Protein 5EQT (pdb70)

Solvent-accessible surface area: 13556 Å² total; per-residue (Å²): 154,22,42,38,110,45,18,7,29,12,153,138,17,20,88,83,0,78,106,5,0,6,82,0,46,100,99,34,137,103,35,98,140,97,59,85,83,4,4,23,0,0,1,0,60,8,50,88,37,8,13,16,41,61,0,0,84,1,0,2,76,74,25,123,22,44,54,22,121,21,32,0,55,100,10,65,98,176,149,157,32,73,2,21,154,65,2,63,77,20,9,73,65,0,118,138,91,44,53,2,1,0,0,4,36,36,1,5,33,5,0,48,179,163,142,33,34,63,147,2,3,108,46,4,8,52,24,2,62,78,45,94,23,107,20,68,5,1,5,0,0,1,1,60,119,34,143,66,8,36,87,30,1,55,140,124,23,29,2,45,104,90,8,84,0,48,73,15,100,68,100,4,11,10,81,15,0,96,23,49,6,134,229,61,143,31,149,50,30,76,25,134,33,0,0,125,95,0,150,45,4,14,12,55,37,0,108,38,0,0,61,23,0,16,71,48,0,101,154,107,221,51,123,65,11,26,36,91,0,0,72,59,0,12,97,86,16,37,32,76,130,98,93,90,93,101,149,134,120

Sequence (249 aa):
NVTYNDIGGLKKQLQELREAIELPLKHPELFEEVGIDPPKGVLLYGPPGCGKTLMAKALAHEVNA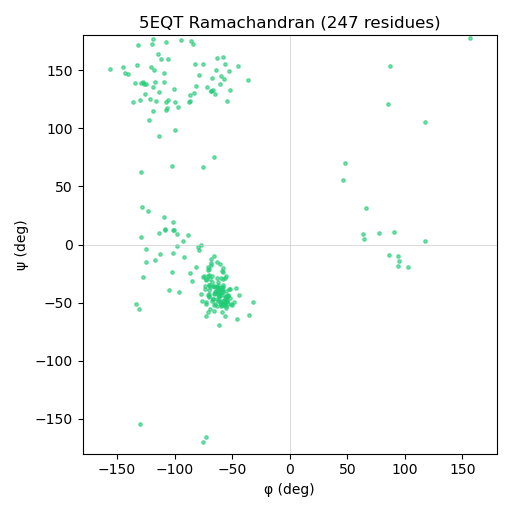TFIRVVGSELVRKYIGEGARLVHELFELAKEKAPTIIFIDEIDAIGAKEREVNRTLMQLLAEMDGFDPRGNVKVIAATNRPDILDPALLRPGRFDRLIEVPLPDFEGRLEILKVHTRRMKLKGVDLRAIAEMTEGASGADLKAIATEAGMFAIRERRTYVTQEDFLKAVDKVLGNERKLLQQIT

Secondary structure (DSSP, 8-state):
---GGG--S-HHHHHHHHHHTHHHHHS-TTTGGGT-PPPSEEEEESSTTSSHHHHHHHHHHHTT-EEEEEEGGGG--SSTTHHHHHHHHHHHHHHHT-SEEEEEE-THHHHB---HHHHHHHHHHHHHTTT-SS-SEEEEEEES-GGGB-GGGTSBTBEEEEEE-PPP-HHHHHHHHHHTTTTS-BSS--HHHHHHTTTT--HHHHHHHHHHHHHHHHHTT-SSB-HHHHHHHHHHHSSHHHHHHHHH-

CATH classification: 3.40.50.300 (+1 more: 1.10.8.60)

Structure (mmCIF, N/CA/C/O backbone):
data_5EQT
#
_entry.id   5EQT
#
_cell.length_a   114.344
_cell.length_b   46.488
_cell.length_c   56.428
_cell.angle_alpha   90.000
_cell.angle_beta   115.180
_cell.angle_gamma   90.000
#
_symmetry.space_group_name_H-M   'C 1 2 1'
#
loop_
_entity.id
_entity.type
_entity.pdbx_description
1 polymer 'Proteasome-activating nucleotidase'
2 non-polymer "ADENOSINE-5'-DIPHOSPHATE"
3 non-polymer 'ACETATE ION'
4 non-polymer 'SULFATE ION'
5 water water
#
loop_
_atom_site.group_PDB
_atom_site.id
_atom_site.type_symbol
_atom_site.label_atom_id
_atom_site.label_alt_id
_atom_site.label_comp_id
_atom_site.label_asym_id
_atom_site.label_entity_id
_atom_site.label_seq_id
_atom_site.pdbx_PDB_ins_code
_atom_site.Cartn_x
_atom_site.Cartn_y
_atom_site.Cartn_z
_atom_site.occupancy
_atom_site.B_iso_or_equiv
_atom_site.auth_seq_id
_atom_site.auth_comp_id
_atom_site.auth_asym_id
_atom_site.auth_atom_id
_atom_site.pdbx_PDB_model_num
ATOM 1 N N . ASN A 1 1 ? -37.234 -15.780 16.415 1.00 83.38 102 ASN A N 1
ATOM 2 C CA . ASN A 1 1 ? -36.204 -16.784 16.616 1.00 91.11 102 ASN A CA 1
ATOM 3 C C . ASN A 1 1 ? -34.901 -16.335 16.001 1.00 92.46 102 ASN A C 1
ATOM 4 O O . ASN A 1 1 ? -34.871 -15.969 14.837 1.00 99.16 102 ASN A O 1
ATOM 9 N N . VAL A 1 2 ? -33.821 -16.380 16.763 1.00 82.03 103 VAL A N 1
ATOM 10 C CA . VAL A 1 2 ? -32.578 -15.792 16.307 1.00 70.65 103 VAL A CA 1
ATOM 11 C C . VAL A 1 2 ? -31.411 -16.739 16.309 1.00 62.18 103 VAL A C 1
ATOM 12 O O . VAL A 1 2 ? -31.243 -17.477 17.237 1.00 59.66 103 VAL A O 1
ATOM 16 N N . THR A 1 3 ? -30.584 -16.715 15.281 1.00 48.26 104 THR A N 1
ATOM 17 C CA . THR A 1 3 ? -29.405 -17.552 15.230 1.00 42.60 104 THR A CA 1
ATOM 18 C C . THR A 1 3 ? -28.201 -16.724 14.837 1.00 42.76 104 THR A C 1
ATOM 19 O O . THR A 1 3 ? -28.343 -15.595 14.474 1.00 41.13 104 THR A O 1
ATOM 23 N N . TYR A 1 4 ? -27.021 -17.296 14.911 1.00 39.61 105 TYR A N 1
ATOM 24 C CA . TYR A 1 4 ? -25.825 -16.549 14.556 1.00 49.71 105 TYR A CA 1
ATOM 25 C C . TYR A 1 4 ? -25.868 -16.039 13.111 1.00 52.65 105 TYR A C 1
ATOM 26 O O . TYR A 1 4 ? -25.204 -15.057 12.775 1.00 50.27 105 TYR A O 1
ATOM 35 N N . ASN A 1 5 ? -26.669 -16.688 12.264 1.00 48.17 106 ASN A N 1
ATOM 36 C CA . ASN A 1 5 ? -26.747 -16.314 10.852 1.00 46.98 106 ASN A CA 1
ATOM 37 C C . ASN A 1 5 ? -27.645 -15.100 10.640 1.00 51.85 106 ASN A C 1
ATOM 38 O O . ASN A 1 5 ? -27.808 -14.599 9.522 1.00 45.88 106 ASN A O 1
ATOM 43 N N . ASP A 1 6 ? -28.241 -14.606 11.715 1.00 43.18 107 ASP A N 1
ATOM 44 C CA . ASP A 1 6 ? -29.062 -13.412 11.575 1.00 45.55 107 ASP A CA 1
ATOM 45 C C . ASP A 1 6 ? -28.281 -12.164 11.969 1.00 40.25 107 ASP A C 1
ATOM 46 O O . ASP A 1 6 ? -28.850 -11.074 12.098 1.00 45.36 107 ASP A O 1
ATOM 51 N N . ILE A 1 7 ? -26.993 -12.338 12.168 1.00 41.65 108 ILE A N 1
ATOM 52 C CA . ILE A 1 7 ? -26.138 -11.316 12.695 1.00 41.08 108 ILE A CA 1
ATOM 53 C C . ILE A 1 7 ? -25.003 -10.983 11.746 1.00 43.29 108 ILE A C 1
ATOM 54 O O . ILE A 1 7 ? -24.271 -11.850 11.365 1.00 46.55 108 ILE A O 1
ATOM 59 N N . GLY A 1 8 ? -24.839 -9.722 11.373 1.00 39.83 109 GLY A N 1
ATOM 60 C CA . GLY A 1 8 ? -23.750 -9.382 10.444 1.00 44.33 109 GLY A CA 1
ATOM 61 C C . GLY A 1 8 ? -22.739 -8.434 11.072 1.00 44.55 109 GLY A C 1
ATOM 62 O O . GLY A 1 8 ? -23.099 -7.663 11.970 1.00 41.34 109 GLY A O 1
ATOM 63 N N . GLY A 1 9 ? -21.479 -8.510 10.643 1.00 41.83 110 GLY A N 1
ATOM 64 C CA . GLY A 1 9 ? -20.476 -7.532 11.039 1.00 44.37 110 GLY A CA 1
ATOM 65 C C . GLY A 1 9 ? -19.900 -7.695 12.438 1.00 47.19 110 GLY A C 1
ATOM 66 O O . GLY A 1 9 ? -19.147 -6.843 12.912 1.00 41.74 110 GLY A O 1
ATOM 67 N N . LEU A 1 10 ? -20.205 -8.802 13.094 1.00 41.85 111 LEU A N 1
ATOM 68 C CA . LEU A 1 10 ? -19.785 -8.952 14.488 1.00 47.34 111 LEU A CA 1
ATOM 69 C C . LEU A 1 10 ? -19.040 -10.258 14.711 1.00 52.21 111 LEU A C 1
ATOM 70 O O . LEU A 1 10 ? -19.129 -10.852 15.787 1.00 40.40 111 LEU A O 1
ATOM 75 N N . LYS A 1 11 ? -18.310 -10.708 13.686 1.00 41.76 112 LYS A N 1
ATOM 76 C CA . LYS A 1 11 ? -17.591 -11.990 13.773 1.00 43.68 112 LYS A CA 1
ATOM 77 C C . LYS A 1 11 ? -16.707 -12.166 15.020 1.00 47.66 112 LYS A C 1
ATOM 78 O O . LYS A 1 11 ? -16.829 -13.194 15.705 1.00 52.54 112 LYS A O 1
ATOM 84 N N . LYS A 1 12 ? -15.836 -11.218 15.312 1.00 44.06 113 LYS A N 1
ATOM 85 C CA . LYS A 1 12 ? -14.994 -11.356 16.483 1.00 50.93 113 LYS A CA 1
ATOM 86 C C . LYS A 1 12 ? -15.727 -11.119 17.799 1.00 45.39 113 LYS A C 1
ATOM 87 O O . LYS A 1 12 ? -15.351 -11.661 18.806 1.00 43.61 113 LYS A O 1
ATOM 93 N N . GLN A 1 13 ? -16.774 -10.325 17.770 1.00 45.60 114 GLN A N 1
ATOM 94 C CA . GLN A 1 13 ? -17.560 -10.066 18.954 1.00 43.89 114 GLN A CA 1
ATOM 95 C C . GLN A 1 13 ? -18.357 -11.303 19.369 1.00 53.28 114 GLN A C 1
ATOM 96 O O . GLN A 1 13 ? -18.481 -11.597 20.532 1.00 48.16 114 GLN A O 1
ATOM 102 N N . LEU A 1 14 ? -18.800 -12.053 18.377 1.00 48.80 115 LEU A N 1
ATOM 103 C CA . LEU A 1 14 ? -19.491 -13.297 18.585 1.00 51.85 115 LEU A CA 1
ATOM 104 C C . LEU A 1 14 ? -18.571 -14.356 19.109 1.00 54.10 115 LEU A C 1
ATOM 105 O O . LEU A 1 14 ? -18.908 -15.044 20.024 1.00 45.55 115 LEU A O 1
ATOM 110 N N . GLN A 1 15 ? -17.400 -14.453 18.527 1.00 48.72 116 GLN A N 1
ATOM 111 C CA . GLN A 1 15 ? -16.442 -15.415 18.995 1.00 53.17 116 GLN A CA 1
ATOM 112 C C . GLN A 1 15 ? -16.100 -15.164 20.454 1.00 52.86 116 GLN A C 1
ATOM 113 O O . GLN A 1 15 ? -16.087 -16.076 21.230 1.00 50.03 116 GLN A O 1
ATOM 119 N N . GLU A 1 16 ? -15.893 -13.916 20.806 1.00 46.12 117 GLU A N 1
ATOM 120 C CA . GLU A 1 16 ? -15.585 -13.540 22.158 1.00 46.91 117 GLU A CA 1
ATOM 121 C C . GLU A 1 16 ? -16.695 -13.904 23.126 1.00 44.18 117 GLU A C 1
ATOM 122 O O . GLU A 1 16 ? -16.440 -14.440 24.159 1.00 45.76 117 GLU A O 1
ATOM 128 N N . LEU A 1 17 ? -17.921 -13.590 22.779 1.00 37.55 118 LEU A N 1
ATOM 129 C CA . LEU A 1 17 ? -19.083 -13.967 23.590 1.00 46.49 118 LEU A CA 1
ATOM 130 C C . LEU A 1 17 ? -19.176 -15.485 23.716 1.00 51.17 118 LEU A C 1
ATOM 131 O O . LEU A 1 17 ? -19.391 -16.017 24.817 1.00 43.85 118 LEU A O 1
ATOM 136 N N . ARG A 1 18 ? -18.960 -16.170 22.612 1.00 46.23 119 ARG A N 1
ATOM 137 C CA . ARG A 1 18 ? -19.034 -17.609 22.582 1.00 46.06 119 ARG A CA 1
ATOM 138 C C . ARG A 1 18 ? -17.932 -18.209 23.396 1.00 50.53 119 ARG A C 1
ATOM 139 O O . ARG A 1 18 ? -18.188 -19.068 24.185 1.00 49.12 119 ARG A O 1
ATOM 147 N N . GLU A 1 19 ? -16.721 -17.741 23.224 1.00 39.25 120 GLU A N 1
ATOM 148 C CA . GLU A 1 19 ? -15.632 -18.201 24.034 1.00 49.30 120 GLU A CA 1
ATOM 149 C C . GLU A 1 19 ? -15.906 -18.005 25.519 1.00 47.25 120 GLU A C 1
ATOM 150 O O . GLU A 1 19 ? -15.428 -18.740 26.319 1.00 54.66 120 GLU A O 1
ATOM 156 N N . ALA A 1 20 ? -16.690 -17.015 25.869 1.00 40.98 121 ALA A N 1
ATOM 157 C CA . ALA A 1 20 ? -16.938 -16.664 27.264 1.00 53.15 121 ALA A CA 1
ATOM 158 C C . ALA A 1 20 ? -18.090 -17.453 27.884 1.00 54.98 121 ALA A C 1
ATOM 159 O O . ALA A 1 20 ? -18.104 -17.661 29.097 1.00 56.56 121 ALA A O 1
ATOM 161 N N . ILE A 1 21 ? -19.005 -17.939 27.071 1.00 50.16 122 ILE A N 1
ATOM 162 C CA . ILE A 1 21 ? -20.153 -18.654 27.580 1.00 54.19 122 ILE A CA 1
ATOM 163 C C . ILE A 1 21 ? -20.411 -19.988 26.892 1.00 63.08 122 ILE A C 1
ATOM 164 O O . ILE A 1 21 ? -20.441 -21.005 27.521 1.00 70.83 122 ILE A O 1
ATOM 169 N N . GLU A 1 22 ? -20.556 -19.987 25.589 1.00 55.60 123 GLU A N 1
ATOM 170 C CA . GLU A 1 22 ? -20.877 -21.198 24.880 1.00 60.41 123 GLU A CA 1
ATOM 171 C C . GLU A 1 22 ? -19.849 -22.252 25.131 1.00 62.09 123 GLU A C 1
ATOM 172 O O . GLU A 1 22 ? -20.171 -23.356 25.482 1.00 64.57 123 GLU A O 1
ATOM 178 N N . LEU A 1 23 ? -18.597 -21.872 24.991 1.00 58.78 124 LEU A N 1
ATOM 179 C CA . LEU A 1 23 ? -17.479 -22.775 25.140 1.00 66.38 124 LEU A CA 1
ATOM 180 C C . LEU A 1 23 ? -17.440 -23.411 26.512 1.00 77.36 124 LEU A C 1
ATOM 181 O O . LEU A 1 23 ? -17.322 -24.616 26.645 1.00 79.11 124 LEU A O 1
ATOM 186 N N . PRO A 1 24 ? -17.497 -22.642 27.577 1.00 75.48 125 PRO A N 1
ATOM 187 C CA . PRO A 1 24 ? -17.426 -23.279 28.883 1.00 85.06 125 PRO A CA 1
ATOM 188 C C . PRO A 1 24 ? -18.622 -24.162 29.116 1.00 93.21 125 PRO A C 1
ATOM 189 O O . PRO A 1 24 ? -18.481 -25.241 29.664 1.00 105.93 125 PRO A O 1
ATOM 193 N N . LEU A 1 25 ? -19.805 -23.704 28.744 1.00 88.47 126 LEU A N 1
ATOM 194 C CA . LEU A 1 25 ? -21.008 -24.469 28.996 1.00 87.83 126 LEU A CA 1
ATOM 195 C C . LEU A 1 25 ? -20.879 -25.823 28.394 1.00 91.01 126 LEU A C 1
ATOM 196 O O . LEU A 1 25 ? -20.900 -26.813 29.081 1.00 91.72 126 LEU A O 1
ATOM 201 N N . LYS A 1 26 ? -20.721 -25.887 27.098 1.00 89.25 127 LYS A N 1
ATOM 202 C CA . LYS A 1 26 ? -20.444 -27.167 26.543 1.00 94.69 127 LYS A CA 1
ATOM 203 C C . LYS A 1 26 ? -19.460 -28.150 27.064 1.00 105.03 127 LYS A C 1
ATOM 204 O O . LYS A 1 26 ? -19.828 -29.203 27.529 1.00 111.37 127 LYS A O 1
ATOM 210 N N . HIS A 1 27 ? -18.200 -27.769 27.025 1.00 107.44 128 HIS A N 1
ATOM 211 C CA . HIS A 1 27 ? -17.112 -28.331 27.792 1.00 116.75 128 HIS A CA 1
ATOM 212 C C . HIS A 1 27 ? -16.627 -27.550 29.002 1.00 117.86 128 HIS A C 1
ATOM 213 O O . HIS A 1 27 ? -15.512 -27.072 29.023 1.00 116.90 128 HIS A O 1
ATOM 220 N N . PRO A 1 28 ? -17.455 -27.461 30.021 1.00 118.62 129 PRO A N 1
ATOM 221 C CA . PRO A 1 28 ? -17.017 -26.934 31.304 1.00 116.95 129 PRO A CA 1
ATOM 222 C C . PRO A 1 28 ? -15.903 -27.818 31.741 1.00 121.14 129 PRO A C 1
ATOM 223 O O . PRO A 1 28 ? -14.807 -27.353 31.949 1.00 118.87 129 PRO A O 1
ATOM 227 N N . GLU A 1 29 ? -16.178 -29.103 31.866 1.00 129.21 130 GLU A N 1
ATOM 228 C CA . GLU A 1 29 ? -15.088 -30.033 32.026 1.00 136.94 130 GLU A CA 1
ATOM 229 C C . GLU A 1 29 ? -14.084 -29.367 31.122 1.00 137.15 130 GLU A C 1
ATOM 230 O O . GLU A 1 29 ? -14.470 -28.799 30.122 1.00 140.16 130 GLU A O 1
ATOM 236 N N . LEU A 1 30 ? -12.814 -29.358 31.479 1.00 132.35 131 LEU A N 1
ATOM 237 C CA . LEU A 1 30 ? -11.856 -28.803 30.559 1.00 127.14 131 LEU A CA 1
ATOM 238 C C . LEU A 1 30 ? -11.550 -27.337 30.817 1.00 119.21 131 LEU A C 1
ATOM 239 O O . LEU A 1 30 ? -10.635 -26.777 30.249 1.00 118.23 131 LEU A O 1
ATOM 244 N N . PHE A 1 31 ? -12.316 -26.714 31.689 1.00 111.75 132 PHE A N 1
ATOM 245 C CA . PHE A 1 31 ? -12.019 -25.369 32.102 1.00 102.09 132 PHE A CA 1
ATOM 246 C C . PHE A 1 31 ? -11.449 -25.451 33.476 1.00 108.22 132 PHE A C 1
ATOM 247 O O . PHE A 1 31 ? -10.530 -24.731 33.824 1.00 107.78 132 PHE A O 1
ATOM 255 N N . GLU A 1 32 ? -11.996 -26.330 34.287 1.00 115.84 133 GLU A N 1
ATOM 256 C CA . GLU A 1 32 ? -11.436 -26.455 35.603 1.00 126.21 133 GLU A CA 1
ATOM 257 C C . GLU A 1 32 ? -10.110 -27.114 35.422 1.00 122.35 133 GLU A C 1
ATOM 258 O O . GLU A 1 32 ? -9.246 -27.017 36.255 1.00 129.59 133 GLU A O 1
ATOM 264 N N . GLU A 1 33 ? -9.943 -27.797 34.315 1.00 112.73 134 GLU A N 1
ATOM 265 C CA . GLU A 1 33 ? -8.716 -28.506 34.121 1.00 112.74 134 GLU A CA 1
ATOM 266 C C . GLU A 1 33 ? -7.593 -27.530 33.994 1.00 110.64 134 GLU A C 1
ATOM 267 O O . GLU A 1 33 ? -6.446 -27.900 34.007 1.00 116.25 134 GLU A O 1
ATOM 273 N N . VAL A 1 34 ? -7.916 -26.258 33.868 1.00 103.85 135 VAL A N 1
ATOM 274 C CA . VAL A 1 34 ? -6.886 -25.286 33.597 1.00 97.19 135 VAL A CA 1
ATOM 275 C C . VAL A 1 34 ? -6.904 -24.199 34.630 1.00 95.72 135 VAL A C 1
ATOM 276 O O . VAL A 1 34 ? -6.074 -23.326 34.632 1.00 100.64 135 VAL A O 1
ATOM 280 N N . GLY A 1 35 ? -7.863 -24.263 35.521 1.00 89.74 136 GLY A N 1
ATOM 281 C CA . GLY A 1 35 ? -7.887 -23.320 36.603 1.00 90.08 136 GLY A CA 1
ATOM 282 C C . GLY A 1 35 ? -8.669 -22.057 36.339 1.00 91.79 136 GLY A C 1
ATOM 283 O O . GLY A 1 35 ? -8.584 -21.119 37.106 1.00 94.62 136 GLY A O 1
ATOM 284 N N . ILE A 1 36 ? -9.420 -22.027 35.251 1.00 83.83 137 ILE A N 1
ATOM 285 C CA . ILE A 1 36 ? -10.182 -20.847 34.898 1.00 77.93 137 ILE A CA 1
ATOM 286 C C . ILE A 1 36 ? -11.654 -21.048 35.111 1.00 77.73 137 ILE A C 1
ATOM 287 O O . ILE A 1 36 ? -12.241 -21.927 34.525 1.00 84.55 137 ILE A O 1
ATOM 292 N N . ASP A 1 37 ? -12.282 -20.220 35.923 1.00 66.63 138 ASP A N 1
ATOM 293 C CA . ASP A 1 37 ? -13.718 -20.307 36.084 1.00 65.49 138 ASP A CA 1
ATOM 294 C C . ASP A 1 37 ? -14.414 -19.584 34.946 1.00 65.29 138 ASP A C 1
ATOM 295 O O . ASP A 1 37 ? -14.051 -18.491 34.594 1.00 66.07 138 ASP A O 1
ATOM 300 N N . PRO A 1 38 ? -15.449 -20.192 34.411 1.00 65.48 139 PRO A N 1
ATOM 301 C CA . PRO A 1 38 ? -16.254 -19.575 33.370 1.00 65.39 139 PRO A CA 1
ATOM 302 C C . PRO A 1 38 ? -17.004 -18.377 33.876 1.00 67.70 139 PRO A C 1
ATOM 303 O O . PRO A 1 38 ? -17.635 -18.434 34.906 1.00 68.05 139 PRO A O 1
ATOM 307 N N . PRO A 1 39 ? -16.931 -17.303 33.119 1.00 62.08 140 PRO A N 1
ATOM 308 C CA . PRO A 1 39 ? -17.507 -16.023 33.489 1.00 62.22 140 PRO A CA 1
ATOM 309 C C . PRO A 1 39 ? -18.955 -16.102 33.871 1.00 69.31 140 PRO A C 1
ATOM 310 O O . PRO A 1 39 ? -19.667 -16.925 33.356 1.00 73.95 140 PRO A O 1
ATOM 314 N N . LYS A 1 40 ? -19.397 -15.230 34.759 1.00 64.27 141 LYS A N 1
ATOM 315 C CA . LYS A 1 40 ? -20.776 -15.211 35.214 1.00 59.29 141 LYS A CA 1
ATOM 316 C C . LYS A 1 40 ? -21.611 -14.191 34.454 1.00 56.41 141 LYS A C 1
ATOM 317 O O . LYS A 1 40 ? -22.745 -14.442 34.127 1.00 54.43 141 LYS A O 1
ATOM 323 N N . GLY A 1 41 ? -21.030 -13.029 34.211 1.00 50.55 142 GLY A N 1
ATOM 324 C CA . GLY A 1 41 ? -21.676 -11.973 33.464 1.00 49.91 142 GLY A CA 1
ATOM 325 C C . GLY A 1 41 ? -20.754 -11.473 32.355 1.00 49.30 142 GLY A C 1
ATOM 326 O O . GLY A 1 41 ? -19.549 -11.286 32.574 1.00 48.02 142 GLY A O 1
ATOM 327 N N . VAL A 1 42 ? -21.307 -11.211 31.191 1.00 41.31 143 VAL A N 1
ATOM 328 C CA . VAL A 1 42 ? -20.589 -10.531 30.155 1.00 37.63 143 VAL A CA 1
ATOM 329 C C . VAL A 1 42 ? -21.232 -9.183 29.934 1.00 43.45 143 VAL A C 1
ATOM 330 O O . VAL A 1 42 ? -22.408 -9.087 29.795 1.00 41.56 143 VAL A O 1
ATOM 334 N N . LEU A 1 43 ? -20.445 -8.130 29.888 1.00 44.90 144 LEU A N 1
ATOM 335 C CA . LEU A 1 43 ? -21.008 -6.821 29.573 1.00 38.43 144 LEU A CA 1
ATOM 336 C C . LEU A 1 43 ? -20.782 -6.466 28.104 1.00 41.33 144 LEU A C 1
ATOM 337 O O . LEU A 1 43 ? -19.645 -6.419 27.656 1.00 36.41 144 LEU A O 1
ATOM 342 N N . LEU A 1 44 ? -21.872 -6.206 27.385 1.00 39.27 145 LEU A N 1
ATOM 343 C CA . LEU A 1 44 ? -21.821 -5.736 25.992 1.00 39.90 145 LEU A CA 1
ATOM 344 C C . LEU A 1 44 ? -22.051 -4.229 26.034 1.00 40.77 145 LEU A C 1
ATOM 345 O O . LEU A 1 44 ? -22.923 -3.747 26.774 1.00 41.53 145 LEU A O 1
ATOM 350 N N . TYR A 1 45 ? -21.248 -3.464 25.313 1.00 35.53 146 TYR A N 1
ATOM 351 C CA . TYR A 1 45 ? -21.451 -2.016 25.301 1.00 40.13 146 TYR A CA 1
ATOM 352 C C . TYR A 1 45 ? -21.234 -1.404 23.920 1.00 45.72 146 TYR A C 1
ATOM 353 O O . TYR A 1 45 ? -20.424 -1.871 23.142 1.00 40.61 146 TYR A O 1
ATOM 362 N N . GLY A 1 46 ? -21.995 -0.369 23.658 1.00 44.62 147 GLY A N 1
ATOM 363 C CA . GLY A 1 46 ? -21.942 0.356 22.425 1.00 49.66 147 GLY A CA 1
ATOM 364 C C . GLY A 1 46 ? -23.243 1.062 22.188 1.00 51.74 147 GLY A C 1
ATOM 365 O O . GLY A 1 46 ? -24.164 0.934 22.947 1.00 43.37 147 GLY A O 1
ATOM 366 N N . PRO A 1 47 ? -23.301 1.806 21.107 1.00 44.05 148 PRO A N 1
ATOM 367 C CA . PRO A 1 47 ? -24.494 2.539 20.735 1.00 44.28 148 PRO A CA 1
ATOM 368 C C . PRO A 1 47 ? -25.627 1.612 20.448 1.00 46.31 148 PRO A C 1
ATOM 369 O O . PRO A 1 47 ? -25.412 0.471 20.157 1.00 49.61 148 PRO A O 1
ATOM 373 N N . PRO A 1 48 ? -26.817 2.161 20.501 1.00 47.74 149 PRO A N 1
ATOM 374 C CA . PRO A 1 48 ? -28.060 1.430 20.355 1.00 49.62 149 PRO A CA 1
ATOM 375 C C . PRO A 1 48 ? -28.218 0.813 19.003 1.00 52.18 149 PRO A C 1
ATOM 376 O O . PRO A 1 48 ? -27.734 1.327 18.043 1.00 56.83 149 PRO A O 1
ATOM 380 N N . GLY A 1 49 ? -28.922 -0.297 18.959 1.00 54.49 150 GLY A N 1
ATOM 381 C CA . GLY A 1 49 ? -29.299 -0.942 17.736 1.00 46.05 150 GLY A CA 1
ATOM 382 C C . GLY A 1 49 ? -28.171 -1.504 16.948 1.00 44.29 150 GLY A C 1
ATOM 383 O O . GLY A 1 49 ? -28.259 -1.561 15.763 1.00 62.40 150 GLY A O 1
ATOM 384 N N . CYS A 1 50 ? -27.123 -1.950 17.593 1.00 41.08 151 CYS A N 1
ATOM 385 C CA . CYS A 1 50 ? -26.016 -2.494 16.865 1.00 35.49 151 CYS A CA 1
ATOM 386 C C . CYS A 1 50 ? -25.765 -3.983 17.051 1.00 43.69 151 CYS A C 1
ATOM 387 O O . CYS A 1 50 ? -24.777 -4.489 16.589 1.00 41.65 151 CYS A O 1
ATOM 390 N N . GLY A 1 51 ? -26.678 -4.687 17.696 1.00 33.81 152 GLY A N 1
ATOM 391 C CA . GLY A 1 51 ? -26.581 -6.123 17.780 1.00 32.02 152 GLY A CA 1
ATOM 392 C C . GLY A 1 51 ? -26.416 -6.763 19.140 1.00 41.37 152 GLY A C 1
ATOM 393 O O . GLY A 1 51 ? -26.340 -7.955 19.252 1.00 41.65 152 GLY A O 1
ATOM 394 N N . LYS A 1 52 ? -26.428 -5.968 20.189 1.00 33.42 153 LYS A N 1
ATOM 395 C CA . LYS A 1 52 ? -26.185 -6.505 21.512 1.00 39.76 153 LYS A CA 1
ATOM 396 C C . LYS A 1 52 ? -27.244 -7.505 21.922 1.00 31.37 153 LYS A C 1
ATOM 397 O O . LYS A 1 52 ? -26.938 -8.585 22.295 1.00 39.74 153 LYS A O 1
ATOM 403 N N . THR A 1 53 ? -28.494 -7.120 21.840 1.00 41.81 154 THR A N 1
ATOM 404 C CA . THR A 1 53 ? -29.567 -8.041 22.135 1.00 47.04 154 THR A CA 1
ATOM 405 C C . THR A 1 53 ? -29.552 -9.236 21.182 1.00 45.79 154 THR A C 1
ATOM 406 O O . THR A 1 53 ? -29.809 -10.339 21.577 1.00 40.56 154 THR A O 1
ATOM 410 N N . LEU A 1 54 ? -29.225 -9.004 19.927 1.00 38.26 155 LEU A N 1
ATOM 411 C CA . LEU A 1 54 ? -29.143 -10.068 18.949 1.00 38.86 155 LEU A CA 1
ATOM 412 C C . LEU A 1 54 ? -28.144 -11.136 19.347 1.00 35.35 155 LEU A C 1
ATOM 413 O O . LEU A 1 54 ? -28.471 -12.282 19.368 1.00 40.90 155 LEU A O 1
ATOM 418 N N . MET A 1 55 ? -26.945 -10.739 19.696 1.00 33.95 156 MET A N 1
ATOM 419 C CA . MET A 1 55 ? -25.941 -11.675 20.105 1.00 44.67 156 MET A CA 1
ATOM 420 C C . MET A 1 55 ? -26.403 -12.492 21.293 1.00 40.06 156 MET A C 1
ATOM 421 O O . MET A 1 55 ? -26.148 -13.654 21.377 1.00 38.87 156 MET A O 1
ATOM 426 N N . ALA A 1 56 ? -27.054 -11.853 22.229 1.00 36.48 157 ALA A N 1
ATOM 427 C CA . ALA A 1 56 ? -27.444 -12.534 23.476 1.00 34.73 157 ALA A CA 1
ATOM 428 C C . ALA A 1 56 ? -28.566 -13.538 23.217 1.00 32.85 157 ALA A C 1
ATOM 429 O O . ALA A 1 56 ? -28.531 -14.671 23.710 1.00 47.36 157 ALA A O 1
ATOM 431 N N . LYS A 1 57 ? -29.532 -13.123 22.433 1.00 39.86 158 LYS A N 1
ATOM 432 C CA . LYS A 1 57 ? -30.588 -13.995 21.985 1.00 44.29 158 LYS A CA 1
ATOM 433 C C . LYS A 1 57 ? -30.061 -15.172 21.201 1.00 49.21 158 LYS A C 1
ATOM 434 O O . LYS A 1 57 ? -30.407 -16.293 21.486 1.00 50.98 158 LYS A O 1
ATOM 440 N N . ALA A 1 58 ? -29.230 -14.918 20.206 1.00 45.04 159 ALA A N 1
ATOM 441 C CA . ALA A 1 58 ? -28.734 -16.005 19.375 1.00 38.94 159 ALA A CA 1
ATOM 442 C C . ALA A 1 58 ? -27.879 -16.952 20.188 1.00 40.71 159 ALA A C 1
ATOM 443 O O . ALA A 1 58 ? -27.863 -18.164 19.938 1.00 43.36 159 ALA A O 1
ATOM 445 N N . LEU A 1 59 ? -27.112 -16.397 21.119 1.00 43.25 160 LEU A N 1
ATOM 446 C CA . LEU A 1 59 ? -26.332 -17.231 22.024 1.00 44.46 160 LEU A CA 1
ATOM 447 C C . LEU A 1 59 ? -27.279 -18.152 22.789 1.00 46.44 160 LEU A C 1
ATOM 448 O O . LEU A 1 59 ? -26.970 -19.319 23.006 1.00 49.09 160 LEU A O 1
ATOM 453 N N . ALA A 1 60 ? -28.435 -17.627 23.179 1.00 50.16 161 ALA A N 1
ATOM 454 C CA . ALA A 1 60 ? -29.392 -18.392 23.989 1.00 54.17 161 ALA A CA 1
ATOM 455 C C . ALA A 1 60 ? -30.041 -19.531 23.195 1.00 57.35 161 ALA A C 1
ATOM 456 O O . ALA A 1 60 ? -30.283 -20.609 23.731 1.00 60.53 161 ALA A O 1
ATOM 458 N N . HIS A 1 61 ? -30.290 -19.277 21.938 1.00 48.99 162 HIS A N 1
ATOM 459 C CA . HIS A 1 61 ? -30.790 -20.276 21.043 1.00 58.48 162 HIS A CA 1
ATOM 460 C C . HIS A 1 61 ? -29.798 -21.368 20.906 1.00 53.93 162 HIS A C 1
ATOM 461 O O . HIS A 1 61 ? -30.130 -22.505 20.984 1.00 59.38 162 HIS A O 1
ATOM 468 N N . GLU A 1 62 ? -28.550 -21.020 20.693 1.00 60.61 163 GLU A N 1
ATOM 469 C CA . GLU A 1 62 ? -27.567 -22.017 20.355 1.00 65.48 163 GLU A CA 1
ATOM 470 C C . GLU A 1 62 ? -27.206 -22.912 21.486 1.00 67.43 163 GLU A C 1
ATOM 471 O O . GLU A 1 62 ? -26.651 -23.952 21.281 1.00 72.67 163 GLU A O 1
ATOM 477 N N . VAL A 1 63 ? -27.478 -22.518 22.716 1.00 60.58 164 VAL A N 1
ATOM 478 C CA . VAL A 1 63 ? -27.178 -23.396 23.839 1.00 61.37 164 VAL A CA 1
ATOM 479 C C . VAL A 1 63 ? -28.461 -23.944 24.414 1.00 60.05 164 VAL A C 1
ATOM 480 O O . VAL A 1 63 ? -28.485 -24.500 25.479 1.00 61.35 164 VAL A O 1
ATOM 484 N N . ASN A 1 64 ? -29.529 -23.763 23.676 1.00 62.62 165 ASN A N 1
ATOM 485 C CA . ASN A 1 64 ? -30.840 -24.195 24.075 1.00 74.09 165 ASN A CA 1
ATOM 486 C C . ASN A 1 64 ? -31.139 -23.782 25.489 1.00 72.23 165 ASN A C 1
ATOM 487 O O . ASN A 1 64 ? -31.217 -24.589 26.377 1.00 73.54 165 ASN A O 1
ATOM 492 N N . ALA A 1 65 ? -31.318 -22.499 25.682 1.00 66.09 166 ALA A N 1
ATOM 493 C CA . ALA A 1 65 ? -31.545 -21.951 27.014 1.00 69.98 166 ALA A CA 1
ATOM 494 C C . ALA A 1 65 ? -32.718 -20.997 27.010 1.00 67.01 166 ALA A C 1
ATOM 495 O O . ALA A 1 65 ? -33.021 -20.369 25.991 1.00 56.72 166 ALA A O 1
ATOM 497 N N . THR A 1 66 ? -33.351 -20.846 28.152 1.00 56.56 167 THR A N 1
ATOM 498 C CA . THR A 1 66 ? -34.383 -19.861 28.273 1.00 51.96 167 THR A CA 1
ATOM 499 C C . THR A 1 66 ? -33.734 -18.502 28.175 1.00 50.12 167 THR A C 1
ATOM 500 O O . THR A 1 66 ? -32.648 -18.324 28.646 1.00 51.53 167 THR A O 1
ATOM 504 N N . PHE A 1 67 ? -34.399 -17.554 27.549 1.00 48.67 168 PHE A N 1
ATOM 505 C CA . PHE A 1 67 ? -33.831 -16.226 27.398 1.00 49.91 168 PHE A CA 1
ATOM 506 C C . PHE A 1 67 ? -34.753 -15.269 28.113 1.00 57.32 168 PHE A C 1
ATOM 507 O O . PHE A 1 67 ? -35.920 -15.125 27.753 1.00 59.00 168 PHE A O 1
ATOM 515 N N . ILE A 1 68 ? -34.272 -14.643 29.162 1.00 57.54 169 ILE A N 1
ATOM 516 C CA . ILE A 1 68 ? -35.096 -13.736 29.917 1.00 49.91 169 ILE A CA 1
ATOM 517 C C . ILE A 1 68 ? -34.521 -12.355 29.809 1.00 50.19 169 ILE A C 1
ATOM 518 O O . ILE A 1 68 ? -33.402 -12.147 30.170 1.00 48.32 169 ILE A O 1
ATOM 523 N N . ARG A 1 69 ? -35.291 -11.394 29.347 1.00 54.13 170 ARG A N 1
ATOM 524 C CA . ARG A 1 69 ? -34.771 -10.060 29.203 1.00 46.28 170 ARG A CA 1
ATOM 525 C C . ARG A 1 69 ? -35.499 -9.039 30.049 1.00 52.30 170 ARG A C 1
ATOM 526 O O . ARG A 1 69 ? -36.690 -9.057 30.139 1.00 52.86 170 ARG A O 1
ATOM 534 N N . VAL A 1 70 ? -34.739 -8.195 30.693 1.00 48.35 171 VAL A N 1
ATOM 535 C CA . VAL A 1 70 ? -35.322 -7.163 31.465 1.00 52.62 171 VAL A CA 1
ATOM 536 C C . VAL A 1 70 ? -34.596 -5.901 31.162 1.00 52.08 171 VAL A C 1
ATOM 537 O O . VAL A 1 70 ? -33.422 -5.887 31.032 1.00 50.95 171 VAL A O 1
ATOM 541 N N . VAL A 1 71 ? -35.339 -4.840 31.037 1.00 55.27 172 VAL A N 1
ATOM 542 C CA . VAL A 1 71 ? -34.828 -3.496 30.854 1.00 64.20 172 VAL A CA 1
ATOM 543 C C . VAL A 1 71 ? -34.511 -2.760 32.143 1.00 58.97 172 VAL A C 1
ATOM 544 O O . VAL A 1 71 ? -35.361 -2.560 32.964 1.00 58.17 172 VAL A O 1
ATOM 548 N N . GLY A 1 72 ? -33.284 -2.308 32.269 1.00 56.16 173 GLY A N 1
ATOM 549 C CA . GLY A 1 72 ? -32.838 -1.642 33.487 1.00 51.74 173 GLY A CA 1
ATOM 550 C C . GLY A 1 72 ? -33.741 -0.564 34.068 1.00 59.48 173 GLY A C 1
ATOM 551 O O . GLY A 1 72 ? -33.880 -0.452 35.294 1.00 65.80 173 GLY A O 1
ATOM 552 N N . SER A 1 73 ? -34.371 0.221 33.202 1.00 55.58 174 SER A N 1
ATOM 553 C CA . SER A 1 73 ? -35.216 1.331 33.638 1.00 52.39 174 SER A CA 1
ATOM 554 C C . SER A 1 73 ? -36.405 0.837 34.464 1.00 59.98 174 SER A C 1
ATOM 555 O O . SER A 1 73 ? -36.866 1.518 35.381 1.00 63.83 174 SER A O 1
ATOM 558 N N . GLU A 1 74 ? -36.886 -0.337 34.144 1.00 63.95 175 GLU A N 1
ATOM 559 C CA . GLU A 1 74 ? -38.028 -0.911 34.817 1.00 70.68 175 GLU A CA 1
ATOM 560 C C . GLU A 1 74 ? -37.708 -1.528 36.151 1.00 62.67 175 GLU A C 1
ATOM 561 O O . GLU A 1 74 ? -38.585 -1.973 36.832 1.00 65.97 175 GLU A O 1
ATOM 567 N N . LEU A 1 75 ? -36.443 -1.567 36.506 1.00 61.27 176 LEU A N 1
ATOM 568 C CA . LEU A 1 75 ? -36.039 -1.992 37.826 1.00 60.73 176 LEU A CA 1
ATOM 569 C C . LEU A 1 75 ? -35.909 -0.793 38.734 1.00 66.16 176 LEU A C 1
ATOM 570 O O . LEU A 1 75 ? -35.512 -0.898 39.862 1.00 62.88 176 LEU A O 1
ATOM 575 N N . VAL A 1 76 ? -36.231 0.365 38.221 1.00 65.72 177 VAL A N 1
ATOM 576 C CA . VAL A 1 76 ? -36.291 1.541 39.039 1.00 73.02 177 VAL A CA 1
ATOM 577 C C . VAL A 1 76 ? -37.734 1.748 39.418 1.00 80.13 177 VAL A C 1
ATOM 578 O O . VAL A 1 76 ? -38.583 1.926 38.569 1.00 80.60 177 VAL A O 1
ATOM 582 N N . ARG A 1 77 ? -37.999 1.703 40.713 1.00 83.74 178 ARG A N 1
ATOM 583 C CA . ARG A 1 77 ? -39.347 1.650 41.251 1.00 83.99 178 ARG A CA 1
ATOM 584 C C . ARG A 1 77 ? -39.646 2.824 42.152 1.00 81.61 178 ARG A C 1
ATOM 585 O O . ARG A 1 77 ? -38.758 3.379 42.748 1.00 77.68 178 ARG A O 1
ATOM 593 N N . LYS A 1 78 ? -40.911 3.194 42.255 1.00 83.44 179 LYS A N 1
ATOM 594 C CA . LYS A 1 78 ? -41.278 4.361 43.037 1.00 65.82 179 LYS A CA 1
ATOM 595 C C . LYS A 1 78 ? -41.198 3.992 44.509 1.00 82.80 179 LYS A C 1
ATOM 596 O O . LYS A 1 78 ? -40.891 4.834 45.350 1.00 80.64 179 LYS A O 1
ATOM 602 N N . TYR A 1 79 ? -41.411 2.718 44.799 1.00 80.10 180 TYR A N 1
ATOM 603 C CA . TYR A 1 79 ? -41.572 2.253 46.167 1.00 78.82 180 TYR A CA 1
ATOM 604 C C . TYR A 1 79 ? -40.426 1.434 46.715 1.00 75.42 180 TYR A C 1
ATOM 605 O O . TYR A 1 79 ? -39.765 0.706 46.002 1.00 63.58 180 TYR A O 1
ATOM 614 N N . ILE A 1 80 ? -40.202 1.571 48.002 1.00 66.85 181 ILE A N 1
ATOM 615 C CA . ILE A 1 80 ? -39.016 1.062 48.625 1.00 84.39 181 ILE A CA 1
ATOM 616 C C . ILE A 1 80 ? -38.901 -0.438 48.690 1.00 78.62 181 ILE A C 1
ATOM 617 O O . ILE A 1 80 ? -39.813 -1.101 49.094 1.00 72.37 181 ILE A O 1
ATOM 622 N N . GLY A 1 81 ? -37.752 -0.965 48.302 1.00 75.41 182 GLY A N 1
ATOM 623 C CA . GLY A 1 81 ? -37.540 -2.406 48.376 1.00 71.01 182 GLY A CA 1
ATOM 624 C C . GLY A 1 81 ? -38.020 -3.181 47.159 1.00 65.78 182 GLY A C 1
ATOM 625 O O . GLY A 1 81 ? -37.762 -4.379 47.031 1.00 67.82 182 GLY A O 1
ATOM 626 N N . GLU A 1 82 ? -38.724 -2.505 46.270 1.00 69.19 183 GLU A N 1
ATOM 627 C CA . GLU A 1 82 ? -39.299 -3.167 45.111 1.00 67.74 183 GLU A CA 1
ATOM 628 C C . GLU A 1 82 ? -38.281 -3.548 44.061 1.00 68.07 183 GLU A C 1
ATOM 629 O O . GLU A 1 82 ? -38.272 -4.667 43.609 1.00 68.31 183 GLU A O 1
ATOM 635 N N . GLY A 1 83 ? -37.432 -2.605 43.681 1.00 59.25 184 GLY A N 1
ATOM 636 C CA . GLY A 1 83 ? -36.343 -2.858 42.746 1.00 53.76 184 GLY A CA 1
ATOM 637 C C . GLY A 1 83 ? -35.557 -4.100 43.131 1.00 57.56 184 GLY A C 1
ATOM 638 O O . GLY A 1 83 ? -35.324 -4.988 42.308 1.00 53.91 184 GLY A O 1
ATOM 639 N N . ALA A 1 84 ? -35.168 -4.179 44.399 1.00 57.68 185 ALA A N 1
ATOM 640 C CA . ALA A 1 84 ? -34.409 -5.319 44.891 1.00 52.63 185 ALA A CA 1
ATOM 641 C C . ALA A 1 84 ? -35.197 -6.628 44.798 1.00 55.10 185 ALA A C 1
ATOM 642 O O . ALA A 1 84 ? -34.623 -7.683 44.491 1.00 57.40 185 ALA A O 1
ATOM 644 N N . ARG A 1 85 ? -36.486 -6.562 45.042 1.00 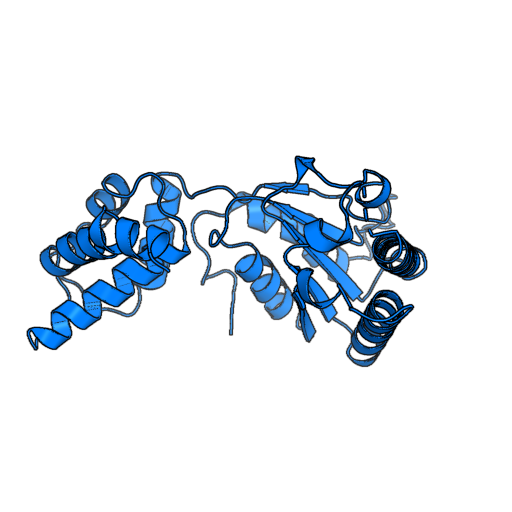51.06 186 ARG A N 1
ATOM 645 C CA . ARG A 1 85 ? -37.281 -7.762 45.078 1.00 60.47 186 ARG A CA 1
ATOM 646 C C . ARG A 1 85 ? -37.361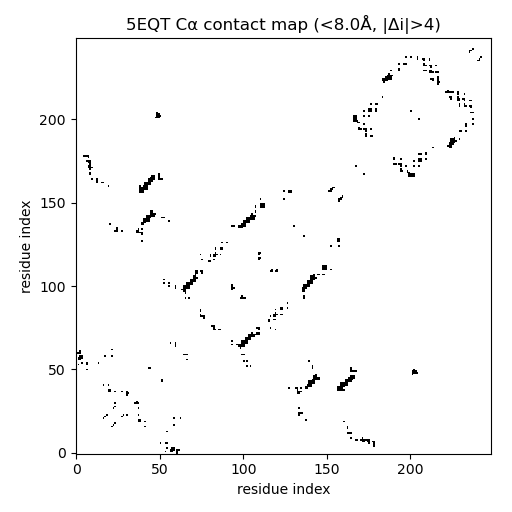 -8.359 43.706 1.00 63.10 186 ARG A C 1
ATOM 647 O O . ARG A 1 85 ? -37.123 -9.526 43.505 1.00 67.78 186 ARG A O 1
ATOM 655 N N . LEU A 1 86 ? -37.687 -7.518 42.741 1.00 60.56 187 LEU A N 1
ATOM 656 C CA . LEU A 1 86 ? -37.723 -7.900 41.339 1.00 56.78 187 LEU A CA 1
ATOM 657 C C . LEU A 1 86 ? -36.463 -8.613 40.874 1.00 58.09 187 LEU A C 1
ATOM 658 O O . LEU A 1 86 ? -36.544 -9.673 40.298 1.00 58.21 187 LEU A O 1
ATOM 663 N N . VAL A 1 87 ? -35.303 -8.027 41.127 1.00 54.14 188 VAL A N 1
ATOM 664 C CA . VAL A 1 87 ? -34.032 -8.687 40.825 1.00 47.21 188 VAL A CA 1
ATOM 665 C C . VAL A 1 87 ? -33.979 -10.080 41.479 1.00 60.44 188 VAL A C 1
ATOM 666 O O . VAL A 1 87 ? -33.605 -11.065 40.840 1.00 54.39 188 VAL A O 1
ATOM 670 N N . HIS A 1 88 ? -34.399 -10.172 42.727 1.00 59.43 189 HIS A N 1
ATOM 671 C CA . HIS A 1 88 ? -34.407 -11.450 43.392 1.00 61.17 189 HIS A CA 1
ATOM 672 C C . HIS A 1 88 ? -35.292 -12.431 42.684 1.00 65.03 189 HIS A C 1
ATOM 673 O O . HIS A 1 88 ? -34.909 -13.546 42.455 1.00 66.31 189 HIS A O 1
ATOM 680 N N . GLU A 1 89 ? -36.502 -12.025 42.376 1.00 64.04 190 GLU A N 1
ATOM 681 C CA . GLU A 1 89 ? -37.419 -12.880 41.655 1.00 64.86 190 GLU A CA 1
ATOM 682 C C . GLU A 1 89 ? -36.888 -13.215 40.297 1.00 59.43 190 GLU A C 1
ATOM 683 O O . GLU A 1 89 ? -37.066 -14.305 39.816 1.00 60.10 190 GLU A O 1
ATOM 689 N N . LEU A 1 90 ? -36.234 -12.259 39.671 1.00 49.90 191 LEU A N 1
ATOM 690 C CA . LEU A 1 90 ? -35.675 -12.494 38.370 1.00 56.95 191 LEU A CA 1
ATOM 691 C C . LEU A 1 90 ? -34.743 -13.672 38.401 1.00 61.40 191 LEU A C 1
ATOM 692 O O . LEU A 1 90 ? -34.799 -14.521 37.552 1.00 53.33 191 LEU A O 1
ATOM 697 N N . PHE A 1 91 ? -33.877 -13.729 39.386 1.00 63.48 192 PHE A N 1
ATOM 698 C CA . PHE A 1 91 ? -32.928 -14.810 39.436 1.00 57.87 192 PHE A CA 1
ATOM 699 C C . PHE A 1 91 ? -33.557 -16.134 39.823 1.00 57.57 192 PHE A C 1
ATOM 700 O O . PHE A 1 91 ? -33.110 -17.173 39.397 1.00 55.92 192 PHE A O 1
ATOM 708 N N . GLU A 1 92 ? -34.613 -16.090 40.618 1.00 68.68 193 GLU A N 1
ATOM 709 C CA . GLU A 1 92 ? -35.289 -17.309 41.021 1.00 70.68 193 GLU A CA 1
ATOM 710 C C . GLU A 1 92 ? -35.890 -17.944 39.777 1.00 73.85 193 GLU A C 1
ATOM 711 O O . GLU A 1 92 ? -35.660 -19.091 39.479 1.00 71.19 193 GLU A O 1
ATOM 717 N N . LEU A 1 93 ? -36.623 -17.138 39.041 1.00 71.24 194 LEU A N 1
ATOM 718 C CA . LEU A 1 93 ? -37.226 -17.548 37.803 1.00 72.05 194 LEU A CA 1
ATOM 719 C C . LEU A 1 93 ? -36.224 -18.145 36.854 1.00 63.35 194 LEU A C 1
ATOM 720 O O . LEU A 1 93 ? -36.483 -19.138 36.226 1.00 59.22 194 LEU A O 1
ATOM 725 N N . ALA A 1 94 ? -35.074 -17.517 36.750 1.00 58.71 195 ALA A N 1
ATOM 726 C CA . ALA A 1 94 ? -34.030 -17.979 35.844 1.00 51.89 195 ALA A CA 1
ATOM 727 C C . ALA A 1 94 ? -33.469 -19.323 36.303 1.00 59.09 195 ALA A C 1
ATOM 728 O O . ALA A 1 94 ? -32.967 -20.110 35.498 1.00 51.20 195 ALA A O 1
ATOM 730 N N . LYS A 1 95 ? -33.534 -19.590 37.602 1.00 49.35 196 LYS A N 1
ATOM 731 C CA . LYS A 1 95 ? -33.196 -20.928 38.064 1.00 59.11 196 LYS A CA 1
ATOM 732 C C . LYS A 1 95 ? -34.351 -21.878 37.748 1.00 69.11 196 LYS A C 1
ATOM 733 O O . LYS A 1 95 ? -34.127 -22.947 37.181 1.00 68.20 196 LYS A O 1
ATOM 739 N N . GLU A 1 96 ? -35.561 -21.477 38.087 1.00 78.50 197 GLU A N 1
ATOM 740 C CA . GLU A 1 96 ? -36.735 -22.259 37.765 1.00 79.41 197 GLU A CA 1
ATOM 741 C C . GLU A 1 96 ? -36.650 -22.767 36.336 1.00 77.72 197 GLU A C 1
ATOM 742 O O . GLU A 1 96 ? -36.956 -23.901 36.058 1.00 74.66 197 GLU A O 1
ATOM 748 N N . LYS A 1 97 ? -36.237 -21.903 35.426 1.00 77.76 198 LYS A N 1
ATOM 749 C CA . LYS A 1 97 ? -36.244 -22.226 34.021 1.00 78.51 198 LYS A CA 1
ATOM 750 C C . LYS A 1 97 ? -34.896 -22.597 33.462 1.00 78.86 198 LYS A C 1
ATOM 751 O O . LYS A 1 97 ? -34.725 -22.672 32.273 1.00 74.04 198 LYS A O 1
ATOM 757 N N . ALA A 1 98 ? -33.936 -22.841 34.323 1.00 77.54 199 ALA A N 1
ATOM 758 C CA . ALA A 1 98 ? -32.623 -23.167 33.849 1.00 76.56 199 ALA A CA 1
ATOM 759 C C . ALA A 1 98 ? -32.728 -24.172 32.732 1.00 80.37 199 ALA A C 1
ATOM 760 O O . ALA A 1 98 ? -33.667 -24.930 32.664 1.00 75.28 199 ALA A O 1
ATOM 762 N N . PRO A 1 99 ? -31.742 -24.162 31.858 1.00 79.24 200 PRO A N 1
ATOM 763 C CA . PRO A 1 99 ? -30.692 -23.162 31.926 1.00 75.95 200 PRO A CA 1
ATOM 764 C C . PRO A 1 99 ? -31.205 -21.933 31.254 1.00 67.84 200 PRO A C 1
ATOM 765 O O . PRO A 1 99 ? -32.105 -22.005 30.449 1.00 62.22 200 PRO A O 1
ATOM 769 N N . THR A 1 100 ? -30.656 -20.798 31.616 1.00 63.65 201 THR A N 1
ATOM 770 C CA . THR A 1 100 ? -31.141 -19.558 31.096 1.00 61.99 201 THR A CA 1
ATOM 771 C C . THR A 1 100 ? -30.041 -18.552 30.892 1.00 62.13 201 THR A C 1
ATOM 772 O O . THR A 1 100 ? -29.019 -18.591 31.530 1.00 57.18 201 THR A O 1
ATOM 776 N N . ILE A 1 101 ? -30.280 -17.666 29.950 1.00 52.35 202 ILE A N 1
ATOM 777 C CA . ILE A 1 101 ? -29.474 -16.474 29.765 1.00 53.17 202 ILE A CA 1
ATOM 778 C C . ILE A 1 101 ? -30.327 -15.319 30.261 1.00 54.20 202 ILE A C 1
ATOM 779 O O . ILE A 1 101 ? -31.421 -15.076 29.730 1.00 51.89 202 ILE A O 1
ATOM 784 N N . ILE A 1 102 ? -29.868 -14.636 31.304 1.00 39.61 203 ILE A N 1
ATOM 785 C CA . ILE A 1 102 ? -30.490 -13.383 31.706 1.00 40.33 203 ILE A CA 1
ATOM 786 C C . ILE A 1 102 ? -29.879 -12.208 30.939 1.00 44.09 203 ILE A C 1
ATOM 787 O O . ILE A 1 102 ? -28.660 -12.040 30.934 1.00 50.37 203 ILE A O 1
ATOM 792 N N . PHE A 1 103 ? -30.711 -11.374 30.335 1.00 43.13 204 PHE A N 1
ATOM 793 C CA . PHE A 1 103 ? -30.189 -10.256 29.575 1.00 41.67 204 PHE A CA 1
ATOM 794 C C . PHE A 1 103 ? -30.749 -8.976 30.122 1.00 45.57 204 PHE A C 1
ATOM 795 O O . PHE A 1 103 ? -31.928 -8.661 29.918 1.00 42.58 204 PHE A O 1
ATOM 803 N N . ILE A 1 104 ? -29.897 -8.230 30.800 1.00 40.62 205 ILE A N 1
ATOM 804 C CA . ILE A 1 104 ? -30.291 -6.986 31.414 1.00 48.30 205 ILE A CA 1
ATOM 805 C C . ILE A 1 104 ? -29.895 -5.802 30.569 1.00 45.40 205 ILE A C 1
ATOM 806 O O . ILE A 1 104 ? -28.789 -5.364 30.618 1.00 45.02 205 ILE A O 1
ATOM 811 N N . ASP A 1 105 ? -30.815 -5.270 29.800 1.00 51.50 206 ASP A N 1
ATOM 812 C CA . ASP A 1 105 ? -30.527 -4.129 28.974 1.00 50.98 206 ASP A CA 1
ATOM 813 C C . ASP 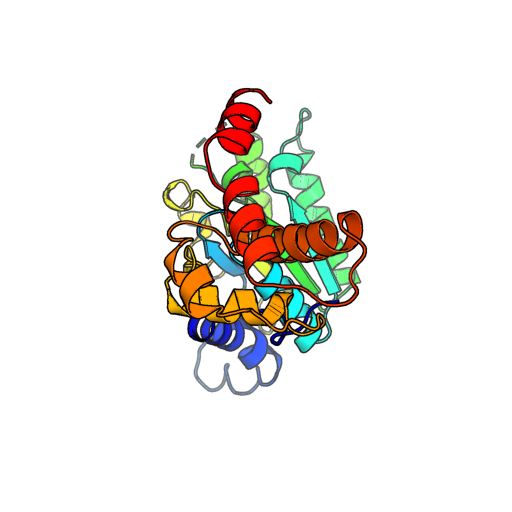A 1 105 ? -30.471 -2.912 29.845 1.00 53.82 206 ASP A C 1
ATOM 814 O O . ASP A 1 105 ? -31.044 -2.903 30.902 1.00 52.19 206 ASP A O 1
ATOM 819 N N . GLU A 1 106 ? -29.749 -1.918 29.360 1.00 48.70 207 GLU A N 1
ATOM 820 C CA . GLU A 1 106 ? -29.575 -0.639 29.985 1.00 49.66 207 GLU A CA 1
ATOM 821 C C . GLU A 1 106 ? -29.265 -0.776 31.448 1.00 52.56 207 GLU A C 1
ATOM 822 O O . GLU A 1 106 ? -29.915 -0.230 32.291 1.00 47.37 207 GLU A O 1
ATOM 828 N N . ILE A 1 107 ? -28.219 -1.527 31.716 1.00 54.49 208 ILE A N 1
ATOM 829 C CA . ILE A 1 107 ? -27.852 -1.837 33.105 1.00 46.97 208 ILE A CA 1
ATOM 830 C C . ILE A 1 107 ? -27.347 -0.590 33.830 1.00 54.09 208 ILE A C 1
ATOM 831 O O . ILE A 1 107 ? -27.306 -0.553 35.068 1.00 57.45 208 ILE A O 1
ATOM 836 N N . ASP A 1 108 ? -27.003 0.443 33.061 1.00 49.65 209 ASP A N 1
ATOM 837 C CA . ASP A 1 108 ? -26.589 1.733 33.631 1.00 53.19 209 ASP A CA 1
ATOM 838 C C . ASP A 1 108 ? -27.658 2.374 34.544 1.00 60.35 209 ASP A C 1
ATOM 839 O O . ASP A 1 108 ? -27.330 3.104 35.487 1.00 54.41 209 ASP A O 1
ATOM 844 N N . ALA A 1 109 ? -28.927 2.091 34.261 1.00 52.66 210 ALA A N 1
ATOM 845 C CA . ALA A 1 109 ? -30.040 2.688 34.985 1.00 53.79 210 ALA A CA 1
ATOM 846 C C . ALA A 1 109 ? -29.962 2.335 36.467 1.00 56.46 210 ALA A C 1
ATOM 847 O O . ALA A 1 109 ? -30.586 2.979 37.300 1.00 59.11 210 ALA A O 1
ATOM 849 N N . ILE A 1 110 ? -29.168 1.311 36.762 1.00 55.85 211 ILE A N 1
ATOM 850 C CA . ILE A 1 110 ? -29.115 0.674 38.064 1.00 68.01 211 ILE A CA 1
ATOM 851 C C . ILE A 1 110 ? -27.673 0.617 38.573 1.00 67.68 211 ILE A C 1
ATOM 852 O O . ILE A 1 110 ? -27.423 0.655 39.780 1.00 66.01 211 ILE A O 1
ATOM 857 N N . GLY A 1 111 ? -26.725 0.571 37.640 1.00 66.46 212 GLY A N 1
ATOM 858 C CA . GLY A 1 111 ? -25.321 0.402 37.984 1.00 67.04 212 GLY A CA 1
ATOM 859 C C . GLY A 1 111 ? -24.494 1.673 37.942 1.00 62.69 212 GLY A C 1
ATOM 860 O O . GLY A 1 111 ? -23.264 1.628 37.868 1.00 59.41 212 GLY A O 1
ATOM 861 N N . ALA A 1 112 ? -25.174 2.812 37.995 1.00 74.20 213 ALA A N 1
ATOM 862 C CA . ALA A 1 112 ? -24.501 4.105 38.014 1.00 88.49 213 ALA A CA 1
ATOM 863 C C . ALA A 1 112 ? -23.966 4.414 39.411 1.00 97.95 213 ALA A C 1
ATOM 864 O O . ALA A 1 112 ? -24.579 4.038 40.418 1.00 97.61 213 ALA A O 1
ATOM 866 N N . LYS A 1 113 ? -22.826 5.102 39.471 1.00 103.70 214 LYS A N 1
ATOM 867 C CA . LYS A 1 113 ? -22.259 5.527 40.751 1.00 107.14 214 LYS A CA 1
ATOM 868 C C . LYS A 1 113 ? -23.059 6.707 41.297 1.00 108.39 214 LYS A C 1
ATOM 869 O O . LYS A 1 113 ? -23.000 7.012 42.492 1.00 114.61 214 LYS A O 1
ATOM 875 N N . GLU A 1 122 ? -32.937 6.780 44.609 1.00 84.32 223 GLU A N 1
ATOM 876 C CA . GLU A 1 122 ? -31.712 7.551 44.580 1.00 86.41 223 GLU A CA 1
ATOM 877 C C . GLU A 1 122 ? -30.561 6.751 45.158 1.00 86.93 223 GLU A C 1
ATOM 878 O O . GLU A 1 122 ? -29.525 6.592 44.540 1.00 83.83 223 GLU A O 1
ATOM 884 N N . ARG A 1 123 ? -30.773 6.239 46.355 1.00 91.06 224 ARG A N 1
ATOM 885 C CA . ARG A 1 123 ? -29.804 5.415 47.032 1.00 88.76 224 ARG A CA 1
ATOM 886 C C . ARG A 1 123 ? -30.489 4.089 47.179 1.00 83.44 224 ARG A C 1
ATOM 887 O O . ARG A 1 123 ? -29.887 3.085 47.503 1.00 81.85 224 ARG A O 1
ATOM 895 N N . GLU A 1 124 ? -31.786 4.121 46.942 1.00 85.30 225 GLU A N 1
ATOM 896 C CA . GLU A 1 124 ? -32.598 2.937 46.823 1.00 82.42 225 GLU A CA 1
ATOM 897 C C . GLU A 1 124 ? -32.067 2.081 45.671 1.00 83.75 225 GLU A C 1
ATOM 898 O O . GLU A 1 124 ? -31.750 0.914 45.851 1.00 82.83 225 GLU A O 1
ATOM 904 N N . VAL A 1 125 ? -31.880 2.690 44.502 1.00 77.94 226 VAL A N 1
ATOM 905 C CA . VAL A 1 125 ? -31.342 1.959 43.362 1.00 79.48 226 VAL A CA 1
ATOM 906 C C . VAL A 1 125 ? -30.013 1.289 43.651 1.00 76.27 226 VAL A C 1
ATOM 907 O O . VAL A 1 125 ? -29.708 0.295 43.051 1.00 69.30 226 VAL A O 1
ATOM 911 N N . ASN A 1 126 ? -29.232 1.819 44.576 1.00 88.11 227 ASN A N 1
ATOM 912 C CA . ASN A 1 126 ? -27.976 1.175 44.925 1.00 91.34 227 ASN A CA 1
ATOM 913 C C . ASN 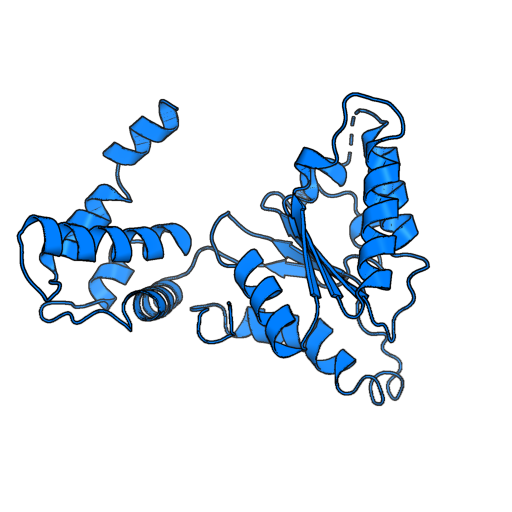A 1 126 ? -28.302 -0.096 45.676 1.00 85.94 227 ASN A C 1
ATOM 914 O O . ASN A 1 126 ? -27.541 -1.048 45.667 1.00 85.36 227 ASN A O 1
ATOM 919 N N . ARG A 1 127 ? -29.453 -0.090 46.328 1.00 72.66 228 ARG A N 1
ATOM 920 C CA . ARG A 1 127 ? -29.929 -1.238 47.061 1.00 70.98 228 ARG A CA 1
ATOM 921 C C . ARG A 1 127 ? -30.178 -2.287 46.010 1.00 69.24 228 ARG A C 1
ATOM 922 O O . ARG A 1 127 ? -29.731 -3.399 46.075 1.00 73.72 228 ARG A O 1
ATOM 930 N N . THR A 1 128 ? -30.924 -1.881 45.020 1.00 64.15 229 THR A N 1
ATOM 931 C CA . THR A 1 128 ? -31.255 -2.711 43.859 1.00 61.36 229 THR A CA 1
ATOM 932 C C . THR A 1 128 ? -29.968 -3.296 43.246 1.00 57.28 229 THR A C 1
ATOM 933 O O . THR A 1 128 ? -29.882 -4.501 43.011 1.00 54.78 229 THR A O 1
ATOM 937 N N . LEU A 1 129 ? -28.958 -2.460 43.083 1.00 61.58 230 LEU A N 1
ATOM 938 C CA . LEU A 1 129 ? -27.644 -2.875 42.616 1.00 61.99 230 LEU A CA 1
ATOM 939 C C . LEU A 1 129 ? -26.981 -3.902 43.509 1.00 64.88 230 LEU A C 1
ATOM 940 O O . LEU A 1 129 ? -26.546 -4.937 43.058 1.00 66.91 230 LEU A O 1
ATOM 945 N N . MET A 1 130 ? -26.900 -3.602 44.791 1.00 58.15 231 MET A N 1
ATOM 946 C CA . MET A 1 130 ? -26.337 -4.540 45.744 1.00 61.21 231 MET A CA 1
ATOM 947 C C . MET A 1 130 ? -26.987 -5.895 45.628 1.00 53.16 231 MET A C 1
ATOM 948 O O . MET A 1 130 ? -26.351 -6.904 45.754 1.00 53.21 231 MET A O 1
ATOM 953 N N . GLN A 1 131 ? -28.276 -5.898 45.391 1.00 45.48 232 GLN A N 1
ATOM 954 C CA . GLN A 1 131 ? -28.992 -7.138 45.254 1.00 53.22 232 GLN A CA 1
ATOM 955 C C . GLN A 1 131 ? -28.469 -7.931 44.077 1.00 55.46 232 GLN A C 1
ATOM 956 O O . GLN A 1 131 ? -28.197 -9.100 44.199 1.00 57.62 232 GLN A O 1
ATOM 962 N N . LEU A 1 132 ? -28.326 -7.288 42.928 1.00 53.54 233 LEU A N 1
ATOM 963 C CA . LEU A 1 132 ? -27.867 -7.996 41.750 1.00 49.68 233 LEU A CA 1
ATOM 964 C C . LEU A 1 132 ? -26.489 -8.571 41.956 1.00 45.04 233 LEU A C 1
ATOM 965 O O . LEU A 1 132 ? -26.230 -9.688 41.603 1.00 53.57 233 LEU A O 1
ATOM 970 N N . LEU A 1 133 ? -25.599 -7.799 42.523 1.00 46.34 234 LEU A N 1
ATOM 971 C CA . LEU A 1 133 ? -24.262 -8.288 42.726 1.00 56.74 234 LEU A CA 1
ATOM 972 C C . LEU A 1 133 ? -24.299 -9.395 43.731 1.00 61.04 234 LEU A C 1
ATOM 973 O O . LEU A 1 133 ? -23.569 -10.354 43.642 1.00 60.88 234 LEU A O 1
ATOM 978 N N . ALA A 1 134 ? -25.181 -9.243 44.692 1.00 50.14 235 ALA A N 1
ATOM 979 C CA . ALA A 1 134 ? -25.432 -10.289 45.634 1.00 59.27 235 ALA A CA 1
ATOM 980 C C . ALA A 1 134 ? -25.818 -11.517 44.871 1.00 59.34 235 ALA A C 1
ATOM 981 O O . ALA A 1 134 ? -25.289 -12.575 45.105 1.00 56.60 235 ALA A O 1
ATOM 983 N N . GLU A 1 135 ? -26.752 -11.373 43.951 1.00 58.06 236 GLU A N 1
ATOM 984 C CA . GLU A 1 135 ? -27.215 -12.513 43.195 1.00 63.12 236 GLU A CA 1
ATOM 985 C C . GLU A 1 135 ? -26.124 -13.157 42.386 1.00 65.97 236 GLU A C 1
ATOM 986 O O . GLU A 1 135 ? -26.078 -14.345 42.278 1.00 66.14 236 GLU A O 1
ATOM 992 N N . MET A 1 136 ? -25.228 -12.378 41.816 1.00 67.83 237 MET A N 1
ATOM 993 C CA . MET A 1 136 ? -24.159 -12.988 41.050 1.00 65.42 237 MET A CA 1
ATOM 994 C C . MET A 1 136 ? -23.229 -13.692 41.990 1.00 63.47 237 MET A C 1
ATOM 995 O O . MET A 1 136 ? -22.808 -14.798 41.740 1.00 58.80 237 MET A O 1
ATOM 1000 N N . ASP A 1 137 ? -22.888 -13.033 43.073 1.00 64.24 238 ASP A N 1
ATOM 1001 C CA . ASP A 1 137 ? -22.181 -13.721 44.109 1.00 64.07 238 ASP A CA 1
ATOM 1002 C C . ASP A 1 137 ? -23.204 -14.718 44.568 1.00 64.13 238 ASP A C 1
ATOM 1003 O O . ASP A 1 137 ? -24.337 -14.375 44.816 1.00 71.30 238 ASP A O 1
ATOM 1008 N N . GLY A 1 138 ? -22.837 -15.966 44.654 1.00 60.31 239 GLY A N 1
ATOM 1009 C CA . GLY A 1 138 ? -23.790 -16.896 45.187 1.00 67.91 239 GLY A CA 1
ATOM 1010 C C . GLY A 1 138 ? -24.441 -17.712 44.122 1.00 77.19 239 GLY A C 1
ATOM 1011 O O . GLY A 1 138 ? -24.977 -18.758 44.385 1.00 75.71 239 GLY A O 1
ATOM 1012 N N . PHE A 1 139 ? -24.390 -17.250 42.894 1.00 81.50 240 PHE A N 1
ATOM 1013 C CA . PHE A 1 139 ? -24.859 -18.126 41.861 1.00 94.39 240 PHE A CA 1
ATOM 1014 C C . PHE A 1 139 ? -23.860 -19.281 41.742 1.00 97.41 240 PHE A C 1
ATOM 1015 O O . PHE A 1 139 ? -24.237 -20.428 41.885 1.00 99.69 240 PHE A O 1
ATOM 1023 N N . ASP A 1 140 ? -22.586 -18.997 41.519 1.00 96.71 241 ASP A N 1
ATOM 1024 C CA . ASP A 1 140 ? -21.627 -20.086 41.476 1.00 109.73 241 ASP A CA 1
ATOM 1025 C C . ASP A 1 140 ? -21.609 -20.671 40.072 1.00 107.84 241 ASP A C 1
ATOM 1026 O O . ASP A 1 140 ? -22.617 -21.114 39.549 1.00 110.45 241 ASP A O 1
ATOM 1031 N N . PRO A 1 141 ? -20.437 -20.623 39.475 1.00 100.26 242 PRO A N 1
ATOM 1032 C CA . PRO A 1 141 ? -20.254 -20.900 38.063 1.00 94.99 242 PRO A CA 1
ATOM 1033 C C . PRO A 1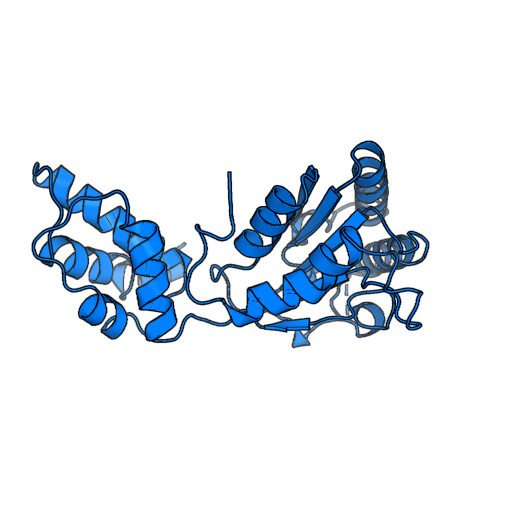 141 ? -20.419 -22.379 37.867 1.00 102.26 242 PRO A C 1
ATOM 1034 O O . PRO A 1 141 ? -20.937 -23.066 38.714 1.00 112.99 242 PRO A O 1
ATOM 1038 N N . ARG A 1 142 ? -19.991 -22.827 36.708 1.00 100.52 243 ARG A N 1
ATOM 1039 C CA . ARG A 1 142 ? -19.958 -24.225 36.334 1.00 102.11 243 ARG A CA 1
ATOM 1040 C C . ARG A 1 142 ? -21.342 -24.847 36.256 1.00 96.40 243 ARG A C 1
ATOM 1041 O O . ARG A 1 142 ? -21.414 -26.043 36.109 1.00 100.87 243 ARG A O 1
ATOM 1049 N N . GLY A 1 143 ? -22.443 -24.126 36.420 1.00 90.97 244 GLY A N 1
ATOM 1050 C CA . GLY A 1 143 ? -22.658 -22.751 36.071 1.00 93.53 244 GLY A CA 1
ATOM 1051 C C . GLY A 1 143 ? -23.756 -22.901 35.051 1.00 92.73 244 GLY A C 1
ATOM 1052 O O . GLY A 1 143 ? -23.500 -23.341 33.969 1.00 94.00 244 GLY A O 1
ATOM 1053 N N . ASN A 1 144 ? -24.985 -22.571 35.402 1.00 88.42 245 ASN A N 1
ATOM 1054 C CA . ASN A 1 144 ? -26.129 -22.949 34.607 1.00 78.10 245 ASN A CA 1
ATOM 1055 C C . ASN A 1 144 ? -27.007 -21.798 34.192 1.00 66.91 245 ASN A C 1
ATOM 1056 O O . ASN A 1 144 ? -27.859 -21.934 33.347 1.00 65.09 245 ASN A O 1
ATOM 1061 N N . VAL A 1 145 ? -26.810 -20.671 34.843 1.00 60.68 246 VAL A N 1
ATOM 1062 C CA . VAL A 1 145 ? -27.520 -19.467 34.536 1.00 53.88 246 VAL A CA 1
ATOM 1063 C C . VAL A 1 145 ? -26.454 -18.435 34.307 1.00 61.87 246 VAL A C 1
ATOM 1064 O O . VAL A 1 145 ? -25.547 -18.294 35.111 1.00 55.41 246 VAL A O 1
ATOM 1068 N N . LYS A 1 146 ? -26.557 -17.725 33.195 1.00 55.30 247 LYS A N 1
ATOM 1069 C CA . LYS A 1 146 ? -25.546 -16.782 32.790 1.00 51.54 247 LYS A CA 1
ATOM 1070 C C . LYS A 1 146 ? -26.183 -15.449 32.502 1.00 48.58 247 LYS A C 1
ATOM 1071 O O . LYS A 1 146 ? -27.232 -15.397 31.914 1.00 50.48 247 LYS A O 1
ATOM 1077 N N . VAL A 1 147 ? -25.531 -14.374 32.904 1.00 37.84 248 VAL A N 1
ATOM 1078 C CA . VAL A 1 147 ? -26.066 -13.051 32.735 1.00 37.10 248 VAL A CA 1
ATOM 1079 C C . VAL A 1 147 ? -25.314 -12.262 31.685 1.00 46.93 248 VAL A C 1
ATOM 1080 O O . VAL A 1 147 ? -24.125 -12.325 31.606 1.00 43.72 248 VAL A O 1
ATOM 1084 N N . ILE A 1 148 ? -26.041 -11.510 30.892 1.00 38.19 249 ILE A N 1
ATOM 1085 C CA . ILE A 1 148 ? -25.432 -10.670 29.867 1.00 39.77 249 ILE A CA 1
ATOM 1086 C C . ILE A 1 148 ? -26.069 -9.318 30.091 1.00 37.14 249 ILE A C 1
ATOM 1087 O O . ILE A 1 148 ? -27.291 -9.227 30.147 1.00 43.09 249 ILE A O 1
ATOM 1092 N N . ALA A 1 149 ? -25.251 -8.287 30.288 1.00 38.23 250 ALA A N 1
ATOM 1093 C CA . ALA A 1 149 ? -25.758 -6.941 30.456 1.00 40.97 250 ALA A CA 1
ATOM 1094 C C . ALA A 1 149 ? -25.349 -6.116 29.238 1.00 46.70 250 ALA A C 1
ATOM 1095 O O . ALA A 1 149 ? -24.412 -6.475 28.509 1.00 44.05 250 ALA A O 1
ATOM 1097 N N . ALA A 1 150 ? -26.056 -5.016 29.018 1.00 43.36 251 ALA A N 1
ATOM 1098 C CA . ALA A 1 150 ? -25.755 -4.134 27.904 1.00 39.73 251 ALA A CA 1
ATOM 1099 C C . ALA A 1 150 ? -25.972 -2.699 28.343 1.00 45.76 251 ALA A C 1
ATOM 1100 O O . ALA A 1 150 ? -26.816 -2.431 29.196 1.00 46.13 251 ALA A O 1
ATOM 1102 N N . THR A 1 151 ? -25.173 -1.813 27.783 1.00 40.37 252 THR A N 1
ATOM 1103 C CA . THR A 1 151 ? -25.294 -0.399 28.030 1.00 47.58 252 THR A CA 1
ATOM 1104 C C . THR A 1 151 ? -24.710 0.403 26.889 1.00 50.55 252 THR A C 1
ATOM 1105 O O . THR A 1 151 ? -23.809 -0.033 26.235 1.00 46.88 252 THR A O 1
ATOM 1109 N N . ASN A 1 152 ? -25.239 1.584 26.673 1.00 57.56 253 ASN A N 1
ATOM 1110 C CA . ASN A 1 152 ? -24.620 2.514 25.765 1.00 58.50 253 ASN A CA 1
ATOM 1111 C C . ASN A 1 152 ? -23.773 3.543 26.505 1.00 55.76 253 ASN A C 1
ATOM 1112 O O . ASN A 1 152 ? -23.158 4.378 25.899 1.00 49.22 253 ASN A O 1
ATOM 1117 N N . ARG A 1 153 ? -23.747 3.458 27.826 1.00 51.66 254 ARG A N 1
ATOM 1118 C CA . ARG A 1 153 ? -23.066 4.418 28.683 1.00 60.53 254 ARG A CA 1
ATOM 1119 C C . ARG A 1 153 ? -22.183 3.684 29.639 1.00 65.77 254 ARG A C 1
ATOM 1120 O O . ARG A 1 153 ? -22.394 3.736 30.813 1.00 70.16 254 ARG A O 1
ATOM 1128 N N . PRO A 1 154 ? -21.198 2.973 29.160 1.00 65.61 255 PRO A N 1
ATOM 1129 C CA . PRO A 1 154 ? -20.454 2.098 30.054 1.00 64.68 255 PRO A CA 1
ATOM 1130 C C . PRO A 1 154 ? -19.588 2.823 31.044 1.00 68.36 255 PRO A C 1
ATOM 1131 O O . PRO A 1 154 ? -19.259 2.291 32.076 1.00 71.93 255 PRO A O 1
ATOM 1135 N N . ASP A 1 155 ? -19.170 4.015 30.711 1.00 68.33 256 ASP A N 1
ATOM 1136 C CA . ASP A 1 155 ? -18.141 4.643 31.493 1.00 76.21 256 ASP A CA 1
ATOM 1137 C C . ASP A 1 155 ? -18.649 5.057 32.882 1.00 79.19 256 ASP A C 1
ATOM 1138 O O . ASP A 1 155 ? -17.889 5.183 33.837 1.00 78.51 256 ASP A O 1
ATOM 1143 N N . ILE A 1 156 ? -19.962 5.184 32.960 1.00 78.25 257 ILE A N 1
ATOM 1144 C CA . ILE A 1 156 ? -20.736 5.456 34.171 1.00 80.37 257 ILE A CA 1
ATOM 1145 C C . ILE A 1 156 ? -20.558 4.416 35.292 1.00 75.83 257 ILE A C 1
ATOM 1146 O O . ILE A 1 156 ? -20.508 4.759 36.472 1.00 80.68 257 ILE A O 1
ATOM 1151 N N . LEU A 1 157 ? -20.451 3.146 34.925 1.00 71.97 258 LEU A N 1
ATOM 1152 C CA . LEU A 1 157 ? -20.713 2.050 35.866 1.00 62.25 258 LEU A CA 1
ATOM 1153 C C . LEU A 1 157 ? -19.842 1.965 37.129 1.00 63.57 258 LEU A C 1
ATOM 1154 O O . LEU A 1 157 ? -18.623 2.164 37.092 1.00 63.55 258 LEU A O 1
ATOM 1159 N N . ASP A 1 158 ? -20.501 1.657 38.249 1.00 62.30 259 ASP A N 1
ATOM 1160 C CA . ASP A 1 158 ? -19.824 1.250 39.472 1.00 61.08 259 ASP A CA 1
ATOM 1161 C C . ASP A 1 158 ? -18.912 0.070 39.156 1.00 63.14 259 ASP A C 1
ATOM 1162 O O . ASP A 1 158 ? -19.362 -0.945 38.618 1.00 64.59 259 ASP A O 1
ATOM 1167 N N . PRO A 1 159 ? -17.613 0.214 39.465 1.00 70.99 260 PRO A N 1
ATOM 1168 C CA . PRO A 1 159 ? -16.607 -0.821 39.190 1.00 71.93 260 PRO A CA 1
ATOM 1169 C C . PRO A 1 159 ? -16.842 -2.127 39.949 1.00 66.89 260 PRO A C 1
ATOM 1170 O O . PRO A 1 159 ? -16.257 -3.159 39.597 1.00 62.87 260 PRO A O 1
ATOM 1174 N N . ALA A 1 160 ? -17.691 -2.086 40.969 1.00 72.35 261 ALA A N 1
ATOM 1175 C CA . ALA A 1 160 ? -18.076 -3.302 41.682 1.00 74.61 261 ALA A CA 1
ATOM 1176 C C . ALA A 1 160 ? -18.919 -4.192 40.774 1.00 72.30 261 ALA A C 1
ATOM 1177 O O . ALA A 1 160 ? -19.086 -5.378 41.045 1.00 71.00 261 ALA A O 1
ATOM 1179 N N . LEU A 1 161 ? -19.451 -3.608 39.701 1.00 67.74 262 LEU A N 1
ATOM 1180 C CA . LEU A 1 161 ? -20.101 -4.375 38.651 1.00 67.71 262 LEU A CA 1
ATOM 1181 C C . LEU A 1 161 ? -19.067 -5.190 37.875 1.00 71.98 262 LEU A C 1
ATOM 1182 O O . LEU A 1 161 ? -19.393 -6.250 37.341 1.00 73.85 262 LEU A O 1
ATOM 1187 N N . LEU A 1 162 ? -17.839 -4.703 37.798 1.00 71.08 263 LEU A N 1
ATOM 1188 C CA . LEU A 1 162 ? -16.834 -5.287 36.920 1.00 69.48 263 LEU A CA 1
ATOM 1189 C C . LEU A 1 162 ? -15.790 -6.205 37.549 1.00 66.80 263 LEU A C 1
ATOM 1190 O O . LEU A 1 162 ? -15.021 -6.827 36.857 1.00 62.93 263 LEU A O 1
ATOM 1195 N N . ARG A 1 163 ? -15.772 -6.285 38.863 1.00 68.28 264 ARG A N 1
ATOM 1196 C CA . ARG A 1 163 ? -14.861 -7.169 39.593 1.00 72.71 264 ARG A CA 1
ATOM 1197 C C . ARG A 1 163 ? -15.027 -8.614 39.121 1.00 74.20 264 ARG A C 1
ATOM 1198 O O . ARG A 1 163 ? -16.092 -8.971 38.602 1.00 67.18 264 ARG A O 1
ATOM 1206 N N . PRO A 1 164 ? -13.979 -9.450 39.282 1.00 85.95 265 PRO A N 1
ATOM 1207 C CA . PRO A 1 164 ? -14.144 -10.842 38.838 1.00 91.36 265 PRO A CA 1
ATOM 1208 C C . PRO A 1 164 ? -15.291 -11.540 39.567 1.00 91.03 265 PRO A C 1
ATOM 1209 O O . PRO A 1 164 ? -15.522 -11.246 40.737 1.00 90.49 265 PRO A O 1
ATOM 1213 N N . GLY A 1 165 ? -16.009 -12.420 38.871 1.00 90.75 266 GLY A N 1
ATOM 1214 C CA . GLY A 1 165 ? -17.184 -13.060 39.437 1.00 92.71 266 GLY A CA 1
ATOM 1215 C C . GLY A 1 165 ? -18.460 -12.328 39.060 1.00 84.30 266 GLY A C 1
ATOM 1216 O O . GLY A 1 165 ? -19.575 -12.846 39.224 1.00 88.02 266 GLY A O 1
ATOM 1217 N N . ARG A 1 166 ? -18.278 -11.115 38.565 1.00 60.98 267 ARG A N 1
ATOM 1218 C CA . ARG A 1 166 ? -19.387 -10.310 38.125 1.00 57.62 267 ARG A CA 1
ATOM 1219 C C . ARG A 1 166 ? -18.851 -9.934 36.772 1.00 62.82 267 ARG A C 1
ATOM 1220 O O . ARG A 1 166 ? -18.069 -10.648 36.208 1.00 74.70 267 ARG A O 1
ATOM 1228 N N . PHE A 1 167 ? -19.286 -8.811 36.241 1.00 53.85 268 PHE A N 1
ATOM 1229 C CA . PHE A 1 167 ? -19.207 -8.519 34.823 1.00 57.13 268 PHE A CA 1
ATOM 1230 C C . PHE A 1 167 ? -17.734 -8.394 34.410 1.00 59.45 268 PHE A C 1
ATOM 1231 O O . PHE A 1 167 ? -17.198 -7.308 34.173 1.00 60.36 268 PHE A O 1
ATOM 1239 N N . ASP A 1 168 ? -17.131 -9.566 34.335 1.00 60.14 269 ASP A N 1
ATOM 1240 C CA . ASP A 1 168 ? -15.782 -9.811 33.901 1.00 71.52 269 ASP A CA 1
ATOM 1241 C C . ASP A 1 168 ? -15.384 -9.444 32.519 1.00 69.77 269 ASP A C 1
ATOM 1242 O O . ASP A 1 168 ? -14.601 -8.556 32.325 1.00 78.61 269 ASP A O 1
ATOM 1247 N N . ARG A 1 169 ? -15.912 -10.166 31.550 1.00 62.48 270 ARG A N 1
ATOM 1248 C CA . ARG A 1 169 ? -15.684 -9.846 30.168 1.00 50.10 270 ARG A CA 1
ATOM 1249 C C . ARG A 1 169 ? -16.422 -8.595 29.753 1.00 46.31 270 ARG A C 1
ATOM 1250 O O . ARG A 1 169 ? -17.565 -8.441 30.055 1.00 38.49 270 ARG A O 1
ATOM 1258 N N . LEU A 1 170 ? -15.744 -7.725 29.024 1.00 52.00 271 LEU A N 1
ATOM 1259 C CA . LEU A 1 170 ? -16.379 -6.604 28.377 1.00 51.94 271 LEU A CA 1
ATOM 1260 C C . LEU A 1 170 ? -16.180 -6.815 26.904 1.00 53.83 271 LEU A C 1
ATOM 1261 O O . LEU A 1 170 ? -15.125 -7.223 26.497 1.00 47.86 271 LEU A O 1
ATOM 1266 N N . ILE A 1 171 ? -17.199 -6.526 26.118 1.00 48.74 272 ILE A N 1
ATOM 1267 C CA . ILE A 1 171 ? -17.109 -6.618 24.687 1.00 48.07 272 ILE A CA 1
ATOM 1268 C C . ILE A 1 171 ? -17.756 -5.419 24.059 1.00 42.24 272 ILE A C 1
ATOM 1269 O O . ILE A 1 171 ? -18.895 -5.176 24.294 1.00 41.78 272 ILE A O 1
ATOM 1274 N N . GLU A 1 172 ? -17.019 -4.676 23.256 1.00 41.43 273 GLU A N 1
ATOM 1275 C CA . GLU A 1 172 ? -17.575 -3.520 22.600 1.00 40.59 273 GLU A CA 1
ATOM 1276 C C . GLU A 1 172 ? -18.315 -3.903 21.350 1.00 45.96 273 GLU A C 1
ATOM 1277 O O . GLU A 1 172 ? -17.806 -4.610 20.529 1.00 44.46 273 GLU A O 1
ATOM 1283 N N . VAL A 1 173 ? -19.520 -3.414 21.211 1.00 41.33 274 VAL A N 1
ATOM 1284 C CA . VAL A 1 173 ? -20.335 -3.718 20.044 1.00 47.54 274 VAL A CA 1
ATOM 1285 C C . VAL A 1 173 ? -20.517 -2.410 19.267 1.00 47.60 274 VAL A C 1
ATOM 1286 O O . VAL A 1 173 ? -21.396 -1.597 19.587 1.00 43.92 274 VAL A O 1
ATOM 1290 N N . PRO A 1 174 ? -19.634 -2.175 18.274 1.00 41.46 275 PRO A N 1
ATOM 1291 C CA . PRO A 1 174 ? -19.612 -0.825 17.696 1.00 43.24 275 PRO A CA 1
ATOM 1292 C C . PRO A 1 174 ? -20.639 -0.555 16.606 1.00 38.51 275 PRO A C 1
ATOM 1293 O O . PRO A 1 174 ? -21.358 -1.465 16.168 1.00 40.50 275 PRO A O 1
ATOM 1297 N N . LEU A 1 175 ? -20.720 0.684 16.189 1.00 40.63 276 LEU A N 1
ATOM 1298 C CA . LEU A 1 175 ? -21.432 1.031 15.002 1.00 47.78 276 LEU A CA 1
ATOM 1299 C C . LEU A 1 175 ? -20.789 0.211 13.927 1.00 42.12 276 LEU A C 1
ATOM 1300 O O . LEU A 1 175 ? -19.621 0.021 13.959 1.00 40.83 276 LEU A O 1
ATOM 1305 N N . PRO A 1 176 ? -21.547 -0.287 12.981 1.00 40.50 277 PRO A N 1
ATOM 1306 C CA . PRO A 1 176 ? -20.923 -1.129 11.957 1.00 37.70 277 PRO A CA 1
ATOM 1307 C C . PRO A 1 176 ? -19.983 -0.303 11.059 1.00 41.38 277 PRO A C 1
ATOM 1308 O O . PRO A 1 176 ? -20.398 0.759 10.593 1.00 44.90 277 PRO A O 1
ATOM 1312 N N . ASP A 1 177 ? -18.759 -0.753 10.799 1.00 47.04 278 ASP A N 1
ATOM 1313 C CA . ASP A 1 177 ? -17.941 -0.052 9.784 1.00 45.58 278 ASP A CA 1
ATOM 1314 C C . ASP A 1 177 ? -18.430 -0.390 8.369 1.00 43.51 278 ASP A C 1
ATOM 1315 O O . ASP A 1 177 ? -19.512 -0.978 8.216 1.00 40.12 278 ASP A O 1
ATOM 1320 N N . PHE A 1 178 ? -17.662 -0.006 7.341 1.00 45.68 279 PHE A N 1
ATOM 1321 C CA . PHE A 1 178 ? -18.109 -0.213 5.963 1.00 42.38 279 PHE A CA 1
ATOM 1322 C C . PHE A 1 178 ? -18.494 -1.664 5.685 1.00 41.17 279 PHE A C 1
ATOM 1323 O O . PHE A 1 178 ? -19.573 -1.944 5.132 1.00 41.87 279 PHE A O 1
ATOM 1331 N N . GLU A 1 179 ? -17.623 -2.589 6.022 1.00 41.08 280 GLU A N 1
ATOM 1332 C CA . GLU A 1 179 ? -17.861 -3.973 5.698 1.00 42.14 280 GLU A CA 1
ATOM 1333 C C . GLU A 1 179 ? -18.914 -4.552 6.574 1.00 42.51 280 GLU A C 1
ATOM 1334 O O . GLU A 1 179 ? -19.668 -5.360 6.150 1.00 41.69 280 GLU A O 1
ATOM 1340 N N . GLY A 1 180 ? -18.952 -4.144 7.826 1.00 49.80 281 GLY A N 1
ATOM 1341 C CA . GLY A 1 180 ? -20.027 -4.553 8.692 1.00 33.50 281 GLY A CA 1
ATOM 1342 C C . GLY A 1 180 ? -21.367 -4.226 8.093 1.00 44.01 281 GLY A C 1
ATOM 1343 O O . GLY A 1 180 ? -22.246 -5.039 8.055 1.00 39.45 281 GLY A O 1
ATOM 1344 N N . ARG A 1 181 ? -21.517 -3.005 7.623 1.00 41.40 282 ARG A N 1
ATOM 1345 C CA . ARG A 1 181 ? -22.790 -2.578 7.092 1.00 36.85 282 ARG A CA 1
ATOM 1346 C C . ARG A 1 181 ? -23.193 -3.421 5.899 1.00 39.16 282 ARG A C 1
ATOM 1347 O O . ARG A 1 181 ? -24.313 -3.810 5.766 1.00 40.99 282 ARG A O 1
ATOM 1355 N N . LEU A 1 182 ? -22.233 -3.725 5.050 1.00 50.78 283 LEU A N 1
ATOM 1356 C CA . LEU A 1 182 ? -22.445 -4.593 3.913 1.00 37.25 283 LEU A CA 1
ATOM 1357 C C . LEU A 1 182 ? -22.966 -5.912 4.394 1.00 43.70 283 LEU A C 1
ATOM 1358 O O . LEU A 1 182 ? -23.961 -6.359 3.935 1.00 42.83 283 LEU A O 1
ATOM 1363 N N . GLU A 1 183 ? -22.293 -6.528 5.338 1.00 38.78 284 GLU A N 1
ATOM 1364 C CA . GLU A 1 183 ? -22.764 -7.784 5.873 1.00 43.61 284 GLU A CA 1
ATOM 1365 C C . GLU A 1 183 ? -24.168 -7.679 6.398 1.00 37.99 284 GLU A C 1
ATOM 1366 O O . GLU A 1 183 ? -24.989 -8.508 6.159 1.00 41.76 284 GLU A O 1
ATOM 1372 N N . ILE A 1 184 ? -24.434 -6.646 7.148 1.00 39.30 285 ILE A N 1
ATOM 1373 C CA . ILE A 1 184 ? -25.750 -6.491 7.762 1.00 42.09 285 ILE A CA 1
ATOM 1374 C C . ILE A 1 184 ? -26.825 -6.310 6.711 1.00 41.77 285 ILE A C 1
ATOM 1375 O O . ILE A 1 184 ? -27.921 -6.883 6.823 1.00 38.09 285 ILE A O 1
ATOM 1380 N N . LEU A 1 185 ? -26.512 -5.503 5.697 1.00 44.68 286 LEU A N 1
ATOM 1381 C CA . LEU A 1 185 ? -27.428 -5.285 4.590 1.00 41.09 286 LEU A CA 1
ATOM 1382 C C . LEU A 1 185 ? -27.774 -6.601 3.899 1.00 42.21 286 LEU A C 1
ATOM 1383 O O . LEU A 1 185 ? -28.894 -6.771 3.414 1.00 47.68 286 LEU A O 1
ATOM 1388 N N . LYS A 1 186 ? -26.827 -7.502 3.843 1.00 42.15 287 LYS A N 1
ATOM 1389 C CA . LYS A 1 186 ? -27.065 -8.769 3.227 1.00 41.30 287 LYS A CA 1
ATOM 1390 C C . LYS A 1 186 ? -28.017 -9.595 4.079 1.00 43.61 287 LYS A C 1
ATOM 1391 O O . LYS A 1 186 ? -28.920 -10.226 3.575 1.00 41.85 287 LYS A O 1
ATOM 1397 N N . VAL A 1 187 ? -27.807 -9.572 5.386 1.00 41.30 288 VAL A N 1
ATOM 1398 C CA . VAL A 1 187 ? -28.674 -10.302 6.308 1.00 41.10 288 VAL A CA 1
ATOM 1399 C C . VAL A 1 187 ? -30.146 -9.913 6.143 1.00 38.82 288 VAL A C 1
ATOM 1400 O O . VAL A 1 187 ? -31.040 -10.757 6.164 1.00 48.68 288 VAL A O 1
ATOM 1404 N N . HIS A 1 188 ? -30.411 -8.633 5.943 1.00 46.64 289 HIS A N 1
ATOM 1405 C CA . HIS A 1 188 ? -31.800 -8.202 5.876 1.00 51.49 289 HIS A CA 1
ATOM 1406 C C . HIS A 1 188 ? -32.320 -7.988 4.457 1.00 50.65 289 HIS A C 1
ATOM 1407 O O . HIS A 1 188 ? -33.400 -7.406 4.284 1.00 52.97 289 HIS A O 1
ATOM 1414 N N . THR A 1 189 ? -31.576 -8.455 3.467 1.00 49.54 290 THR A N 1
ATOM 1415 C CA . THR A 1 189 ? -32.024 -8.408 2.083 1.00 48.11 290 THR A CA 1
ATOM 1416 C C . THR A 1 189 ? -31.890 -9.752 1.416 1.00 59.09 290 THR A C 1
ATOM 1417 O O . THR A 1 189 ? -32.107 -9.892 0.248 1.00 64.52 290 THR A O 1
ATOM 1421 N N . ARG A 1 190 ? -31.527 -10.744 2.204 1.00 67.34 291 ARG A N 1
ATOM 1422 C CA . ARG A 1 190 ? -31.348 -12.117 1.757 1.00 71.16 291 ARG A CA 1
ATOM 1423 C C . ARG A 1 190 ? -32.615 -12.762 1.230 1.00 75.13 291 ARG A C 1
ATOM 1424 O O . ARG A 1 190 ? -32.569 -13.641 0.402 1.00 76.25 291 ARG A O 1
ATOM 1432 N N . ARG A 1 191 ? -33.754 -12.328 1.745 1.00 73.87 292 ARG A N 1
ATOM 1433 C CA . ARG A 1 191 ? -35.018 -12.973 1.435 1.00 78.28 292 ARG A CA 1
ATOM 1434 C C . ARG A 1 191 ? -35.898 -12.132 0.519 1.00 84.14 292 ARG A C 1
ATOM 1435 O O . ARG A 1 191 ? -37.079 -12.401 0.351 1.00 90.52 292 ARG A O 1
ATOM 1443 N N . MET A 1 192 ? -35.303 -11.111 -0.074 1.00 85.57 293 MET A N 1
ATOM 1444 C CA . MET A 1 192 ? -35.978 -10.265 -1.049 1.00 86.86 293 MET A CA 1
ATOM 1445 C C . MET A 1 192 ? -35.398 -10.662 -2.394 1.00 86.15 293 MET A C 1
ATOM 1446 O O . MET A 1 192 ? -34.325 -11.269 -2.429 1.00 87.55 293 MET A O 1
ATOM 1451 N N . LYS A 1 193 ? -36.085 -10.380 -3.498 1.00 87.18 294 LYS A N 1
ATOM 1452 C CA . LYS A 1 193 ? -35.366 -10.409 -4.768 1.00 88.17 294 LYS A CA 1
ATOM 1453 C C . LYS A 1 193 ? -35.139 -8.975 -5.223 1.00 76.94 294 LYS A C 1
ATOM 1454 O O . LYS A 1 193 ? -36.074 -8.174 -5.353 1.00 71.23 294 LYS A O 1
ATOM 1460 N N . LEU A 1 194 ? -33.890 -8.658 -5.450 1.00 71.50 295 LEU A N 1
ATOM 1461 C CA . LEU A 1 194 ? -33.535 -7.369 -5.946 1.00 73.13 295 LEU A CA 1
ATOM 1462 C C . LEU A 1 194 ? -32.960 -7.597 -7.318 1.00 70.46 295 LEU A C 1
ATOM 1463 O O . LEU A 1 194 ? -32.602 -8.705 -7.659 1.00 65.06 295 LEU A O 1
ATOM 1468 N N . LYS A 1 195 ? -32.857 -6.545 -8.101 1.00 77.98 296 LYS A N 1
ATOM 1469 C CA . LYS A 1 195 ? -32.228 -6.663 -9.402 1.00 81.05 296 LYS A CA 1
ATOM 1470 C C . LYS A 1 195 ? -31.223 -5.564 -9.692 1.00 71.93 296 LYS A C 1
ATOM 1471 O O . LYS A 1 195 ? -30.100 -5.801 -10.087 1.00 69.18 296 LYS A O 1
ATOM 1477 N N . GLY A 1 196 ? -31.646 -4.345 -9.504 1.00 69.89 297 GLY A N 1
ATOM 1478 C CA . GLY A 1 196 ? -30.777 -3.209 -9.779 1.00 79.40 297 GLY A CA 1
ATOM 1479 C C . GLY A 1 196 ? -29.720 -2.937 -8.706 1.00 68.02 297 GLY A C 1
ATOM 1480 O O . GLY A 1 196 ? -28.893 -2.029 -8.841 1.00 65.86 297 GLY A O 1
ATOM 1481 N N . VAL A 1 197 ? -29.718 -3.746 -7.650 1.00 68.26 298 VAL A N 1
ATOM 1482 C CA . VAL A 1 197 ? -29.098 -3.347 -6.387 1.00 57.57 298 VAL A CA 1
ATOM 1483 C C . VAL A 1 197 ? -27.601 -3.639 -6.216 1.00 59.81 298 VAL A C 1
ATOM 1484 O O . VAL A 1 197 ? -27.151 -4.779 -6.332 1.00 65.06 298 VAL A O 1
ATOM 1488 N N . ASP A 1 198 ? -26.842 -2.577 -5.951 1.00 58.44 299 ASP A N 1
ATOM 1489 C CA . ASP A 1 198 ? -25.435 -2.641 -5.532 1.00 47.46 299 ASP A CA 1
ATOM 1490 C C . ASP A 1 198 ? -25.404 -2.266 -4.047 1.00 49.44 299 ASP A C 1
ATOM 1491 O O . ASP A 1 198 ? -25.740 -1.132 -3.681 1.00 52.94 299 ASP A O 1
ATOM 1496 N N . LEU A 1 199 ? -25.012 -3.209 -3.191 1.00 44.60 300 LEU A N 1
ATOM 1497 C CA . LEU A 1 199 ? -25.120 -2.983 -1.738 1.00 43.39 300 LEU A CA 1
ATOM 1498 C C . LEU A 1 199 ? -23.845 -2.389 -1.156 1.00 51.08 300 LEU A C 1
ATOM 1499 O O . LEU A 1 199 ? -23.809 -1.971 0.023 1.00 50.13 300 LEU A O 1
ATOM 1504 N N . ARG A 1 200 ? -22.799 -2.378 -1.955 1.00 38.91 301 ARG A N 1
ATOM 1505 C CA . ARG A 1 200 ? -21.577 -1.726 -1.573 1.00 53.49 301 ARG A CA 1
ATOM 1506 C C . ARG A 1 200 ? -21.836 -0.248 -1.495 1.00 47.45 301 ARG A C 1
ATOM 1507 O O . ARG A 1 200 ? -21.456 0.417 -0.566 1.00 53.58 301 ARG A O 1
ATOM 1515 N N . ALA A 1 201 ? -22.480 0.244 -2.519 1.00 46.14 302 ALA A N 1
ATOM 1516 C CA . ALA A 1 201 ? -22.963 1.615 -2.600 1.00 48.74 302 ALA A CA 1
ATOM 1517 C C . ALA A 1 201 ? -23.842 1.968 -1.406 1.00 44.08 302 ALA A C 1
ATOM 1518 O O . ALA A 1 201 ? -23.667 3.022 -0.801 1.00 50.42 302 ALA A O 1
ATOM 1520 N N . ILE A 1 202 ? -24.793 1.126 -1.093 1.00 43.41 303 ILE A N 1
ATOM 1521 C CA . ILE A 1 202 ? -25.631 1.393 0.042 1.00 47.46 303 ILE A CA 1
ATOM 1522 C C . ILE A 1 202 ? -24.792 1.429 1.296 1.00 51.32 303 ILE A C 1
ATOM 1523 O O . ILE A 1 202 ? -24.947 2.289 2.109 1.00 50.36 303 ILE A O 1
ATOM 1528 N N . ALA A 1 203 ? -23.878 0.494 1.419 1.00 48.70 304 ALA A N 1
ATOM 1529 C CA . ALA A 1 203 ? -22.966 0.476 2.554 1.00 54.19 304 ALA A CA 1
ATOM 1530 C C . ALA A 1 203 ? -22.100 1.731 2.577 1.00 53.50 304 ALA A C 1
ATOM 1531 O O . ALA A 1 203 ? -21.814 2.265 3.646 1.00 39.16 304 ALA A O 1
ATOM 1533 N N . GLU A 1 204 ? -21.720 2.238 1.420 1.00 41.08 305 GLU A N 1
ATOM 1534 C CA . GLU A 1 204 ? -20.877 3.410 1.399 1.00 39.04 305 GLU A CA 1
ATOM 1535 C C . GLU A 1 204 ? -21.598 4.652 1.855 1.00 52.72 305 GLU A C 1
ATOM 1536 O O . GLU A 1 204 ? -21.017 5.502 2.457 1.00 53.71 305 GLU A O 1
ATOM 1542 N N . MET A 1 205 ? -22.866 4.750 1.537 1.00 45.99 306 MET A N 1
ATOM 1543 C CA . MET A 1 205 ? -23.673 5.947 1.785 1.00 49.72 306 MET A CA 1
ATOM 1544 C C . MET A 1 205 ? -24.337 5.957 3.161 1.00 49.46 306 MET A C 1
ATOM 1545 O O . MET A 1 205 ? -25.159 6.836 3.453 1.00 54.23 306 MET A O 1
ATOM 1550 N N . THR A 1 206 ? -24.002 5.016 4.024 1.00 48.23 307 THR A N 1
ATOM 1551 C CA . THR A 1 206 ? -24.671 4.925 5.302 1.00 43.92 307 THR A CA 1
ATOM 1552 C C . THR A 1 206 ? -23.736 4.988 6.485 1.00 47.36 307 THR A C 1
ATOM 1553 O O . THR A 1 206 ? -24.016 4.435 7.509 1.00 41.31 307 THR A O 1
ATOM 1557 N N . GLU A 1 207 ? -22.619 5.669 6.339 1.00 43.34 308 GLU A N 1
ATOM 1558 C CA . GLU A 1 207 ? -21.699 5.802 7.429 1.00 49.10 308 GLU A CA 1
ATOM 1559 C C . GLU A 1 207 ? -22.446 6.301 8.633 1.00 52.02 308 GLU A C 1
ATOM 1560 O O . GLU A 1 207 ? -23.205 7.221 8.527 1.00 52.75 308 GLU A O 1
ATOM 1566 N N . GLY A 1 208 ? -22.229 5.680 9.781 1.00 48.36 309 GLY A N 1
ATOM 1567 C CA . GLY A 1 208 ? -22.827 6.146 11.026 1.00 49.48 309 GLY A CA 1
ATOM 1568 C C . GLY A 1 208 ? -24.141 5.462 11.370 1.00 57.34 309 GLY A C 1
ATOM 1569 O O . GLY A 1 208 ? -24.592 5.497 12.527 1.00 57.29 309 GLY A O 1
ATOM 1570 N N . ALA A 1 209 ? -24.762 4.838 10.373 1.00 55.75 310 ALA A N 1
ATOM 1571 C CA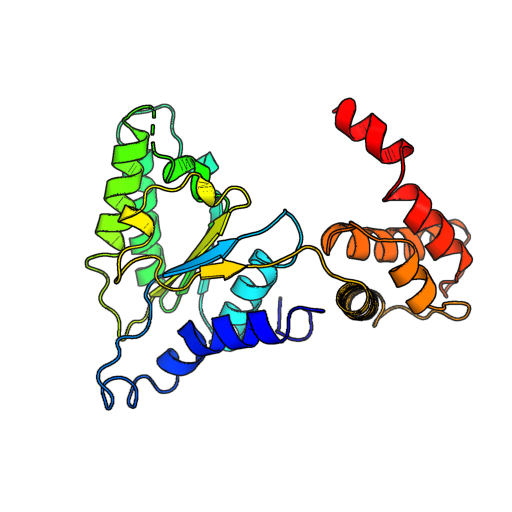 . ALA A 1 209 ? -25.994 4.075 10.587 1.00 45.62 310 ALA A CA 1
ATOM 1572 C C . ALA A 1 209 ? -25.755 2.985 11.618 1.00 47.61 310 ALA A C 1
ATOM 1573 O O . ALA A 1 209 ? -24.601 2.605 11.895 1.00 43.47 310 ALA A O 1
ATOM 1575 N N . SER A 1 210 ? -26.841 2.478 12.188 1.00 47.04 311 SER A N 1
ATOM 1576 C CA . SER A 1 210 ? -26.747 1.349 13.103 1.00 40.27 311 SER A CA 1
ATOM 1577 C C . SER A 1 210 ? -27.303 0.119 12.402 1.00 44.84 311 SER A C 1
ATOM 1578 O O . SER A 1 210 ? -27.867 0.220 11.297 1.00 42.87 311 SER A O 1
ATOM 1581 N N . GLY A 1 211 ? -27.186 -1.018 13.042 1.00 39.69 312 GLY A N 1
ATOM 1582 C CA . GLY A 1 211 ? -27.752 -2.219 12.498 1.00 43.36 312 GLY A CA 1
ATOM 1583 C C . GLY A 1 211 ? -29.229 -2.088 12.327 1.00 47.62 312 GLY A C 1
ATOM 1584 O O . GLY A 1 211 ? -29.792 -2.676 11.464 1.00 54.91 312 GLY A O 1
ATOM 1585 N N . ALA A 1 212 ? -29.857 -1.289 13.151 1.00 42.35 313 ALA A N 1
ATOM 1586 C CA . ALA A 1 212 ? -31.281 -1.151 13.089 1.00 43.54 313 ALA A CA 1
ATOM 1587 C C . ALA A 1 212 ? -31.685 -0.282 11.938 1.00 40.18 313 ALA A C 1
ATOM 1588 O O . ALA A 1 212 ? -32.630 -0.579 11.266 1.00 48.70 313 ALA A O 1
ATOM 1590 N N . ASP A 1 213 ? -30.968 0.806 11.736 1.00 47.61 314 ASP A N 1
ATOM 1591 C CA . ASP A 1 213 ? -31.226 1.692 10.621 1.00 45.64 314 ASP A CA 1
ATOM 1592 C C . ASP A 1 213 ? -31.166 0.907 9.321 1.00 45.76 314 ASP A C 1
ATOM 1593 O O . ASP A 1 213 ? -31.995 1.045 8.476 1.00 54.32 314 ASP A O 1
ATOM 1598 N N . LEU A 1 214 ? -30.157 0.066 9.192 1.00 47.67 315 LEU A N 1
ATOM 1599 C CA . LEU A 1 214 ? -29.959 -0.731 8.001 1.00 56.60 315 LEU A CA 1
ATOM 1600 C C . LEU A 1 214 ? -31.080 -1.708 7.762 1.00 49.46 315 LEU A C 1
ATOM 1601 O O . LEU A 1 214 ? -31.529 -1.852 6.671 1.00 44.48 315 LEU A O 1
ATOM 1606 N N . LYS A 1 215 ? -31.576 -2.328 8.818 1.00 44.70 316 LYS A N 1
ATOM 1607 C CA . LYS A 1 215 ? -32.749 -3.166 8.698 1.00 41.75 316 LYS A CA 1
ATOM 1608 C C . LYS A 1 215 ? -33.908 -2.334 8.270 1.00 49.89 316 LYS A C 1
ATOM 1609 O O . LYS A 1 215 ? -34.693 -2.739 7.465 1.00 52.45 316 LYS A O 1
ATOM 1615 N N . ALA A 1 216 ? -34.028 -1.168 8.850 1.00 51.69 317 ALA A N 1
ATOM 1616 C CA . ALA A 1 216 ? -35.113 -0.269 8.504 1.00 49.17 317 ALA A CA 1
ATOM 1617 C C . ALA A 1 216 ? -35.017 0.171 7.041 1.00 41.54 317 ALA A C 1
ATOM 1618 O O . ALA A 1 216 ? -36.034 0.345 6.367 1.00 46.90 317 ALA A O 1
ATOM 1620 N N . ILE A 1 217 ? -33.793 0.359 6.561 1.00 49.22 318 ILE A N 1
ATOM 1621 C CA . ILE A 1 217 ? -33.579 0.734 5.162 1.00 51.24 318 ILE A CA 1
ATOM 1622 C C . ILE A 1 217 ? -34.006 -0.389 4.218 1.00 51.07 318 ILE A C 1
ATOM 1623 O O . ILE A 1 217 ? -34.679 -0.135 3.212 1.00 56.08 318 ILE A O 1
ATOM 1628 N N . ALA A 1 218 ? -33.691 -1.624 4.529 1.00 48.67 319 ALA A N 1
ATOM 1629 C CA . ALA A 1 218 ? -34.127 -2.713 3.692 1.00 52.35 319 ALA A CA 1
ATOM 1630 C C . ALA A 1 218 ? -35.612 -2.871 3.765 1.00 62.21 319 ALA A C 1
ATOM 1631 O O . ALA A 1 218 ? -36.244 -3.285 2.824 1.00 60.14 319 ALA A O 1
ATOM 1633 N N . THR A 1 219 ? -36.172 -2.557 4.914 1.00 57.11 320 THR A N 1
ATOM 1634 C CA . THR A 1 219 ? -37.593 -2.699 5.090 1.00 56.01 320 THR A CA 1
ATOM 1635 C C . THR A 1 219 ? -38.295 -1.600 4.316 1.00 61.74 320 THR A C 1
ATOM 1636 O O . THR A 1 219 ? -39.159 -1.862 3.511 1.00 58.37 320 THR A O 1
ATOM 1640 N N . GLU A 1 220 ? -37.886 -0.369 4.522 1.00 60.19 321 GLU A N 1
ATOM 1641 C CA . GLU A 1 220 ? -38.445 0.706 3.744 1.00 65.87 321 GLU A CA 1
ATOM 1642 C C . GLU A 1 220 ? -38.259 0.513 2.236 1.00 65.45 321 GLU A C 1
ATOM 1643 O O . GLU A 1 220 ? -38.996 1.059 1.460 1.00 63.10 321 GLU A O 1
ATOM 1649 N N . ALA A 1 221 ? -37.276 -0.260 1.818 1.00 63.92 322 ALA A N 1
ATOM 1650 C CA . ALA A 1 221 ? -37.029 -0.418 0.403 1.00 70.57 322 ALA A CA 1
ATOM 1651 C C . ALA A 1 221 ? -38.121 -1.224 -0.211 1.00 71.46 322 ALA A C 1
ATOM 1652 O O . ALA A 1 221 ? -38.782 -0.792 -1.127 1.00 65.65 322 ALA A O 1
ATOM 1654 N N . GLY A 1 222 ? -38.292 -2.417 0.315 1.00 72.00 323 GLY A N 1
ATOM 1655 C CA . GLY A 1 222 ? -39.294 -3.369 -0.137 1.00 76.58 323 GLY A CA 1
ATOM 1656 C C . GLY A 1 222 ? -40.700 -2.799 -0.180 1.00 72.28 323 GLY A C 1
ATOM 1657 O O . GLY A 1 222 ? -41.461 -3.103 -1.100 1.00 78.20 323 GLY A O 1
ATOM 1658 N N . MET A 1 223 ? -41.049 -1.969 0.801 1.00 61.71 324 MET A N 1
ATOM 1659 C CA . MET A 1 223 ? -42.381 -1.385 0.829 1.00 72.22 324 MET A CA 1
ATOM 1660 C C . MET A 1 223 ? -42.498 -0.308 -0.247 1.00 75.22 324 MET A C 1
ATOM 1661 O O . MET A 1 223 ? -43.523 -0.219 -0.914 1.00 79.32 324 MET A O 1
ATOM 1666 N N . PHE A 1 224 ? -41.444 0.467 -0.460 1.00 75.39 325 PHE A N 1
ATOM 1667 C CA . PHE A 1 224 ? -41.400 1.410 -1.567 1.00 87.09 325 PHE A CA 1
ATOM 1668 C C . PHE A 1 224 ? -41.670 0.694 -2.851 1.00 87.69 325 PHE A C 1
ATOM 1669 O O . PHE A 1 224 ? -42.393 1.187 -3.676 1.00 96.65 325 PHE A O 1
ATOM 1677 N N . ALA A 1 225 ? -41.055 -0.458 -3.039 1.00 83.94 326 ALA A N 1
ATOM 1678 C CA . ALA A 1 225 ? -41.357 -1.252 -4.223 1.00 84.88 326 ALA A CA 1
ATOM 1679 C C . ALA A 1 225 ? -42.848 -1.578 -4.271 1.00 90.57 326 ALA A C 1
ATOM 1680 O O . ALA A 1 225 ? -43.507 -1.365 -5.289 1.00 90.57 326 ALA A O 1
ATOM 1682 N N . ILE A 1 226 ? -43.370 -2.049 -3.157 1.00 92.64 327 ILE A N 1
ATOM 1683 C CA . ILE A 1 226 ? -44.762 -2.399 -3.087 1.00 98.58 327 ILE A CA 1
ATOM 1684 C C . ILE A 1 226 ? -45.624 -1.221 -3.484 1.00 106.11 327 ILE A C 1
ATOM 1685 O O . ILE A 1 226 ? -46.443 -1.314 -4.374 1.00 116.07 327 ILE A O 1
ATOM 1690 N N . ARG A 1 227 ? -45.423 -0.097 -2.834 1.00 104.85 328 ARG A N 1
ATOM 1691 C CA . ARG A 1 227 ? -46.259 1.081 -3.091 1.00 109.85 328 ARG A CA 1
ATOM 1692 C C . ARG A 1 227 ? -46.189 1.494 -4.571 1.00 108.79 328 ARG A C 1
ATOM 1693 O O . ARG A 1 227 ? -47.067 2.202 -5.070 1.00 109.91 328 ARG A O 1
ATOM 1701 N N . GLU A 1 228 ? -45.142 1.058 -5.265 1.00 104.48 329 GLU A N 1
ATOM 1702 C CA . GLU A 1 228 ? -45.068 1.239 -6.711 1.00 107.45 329 GLU A CA 1
ATOM 1703 C C . GLU A 1 228 ? -45.242 -0.130 -7.374 1.00 108.27 329 GLU A C 1
ATOM 1704 O O . GLU A 1 228 ? -44.767 -0.359 -8.486 1.00 109.40 329 GLU A O 1
ATOM 1710 N N . ARG A 1 229 ? -45.884 -1.041 -6.636 1.00 107.70 330 ARG A N 1
ATOM 1711 C CA . ARG A 1 229 ? -46.510 -2.256 -7.182 1.00 112.08 330 ARG A CA 1
ATOM 1712 C C . ARG A 1 229 ? -45.632 -3.328 -7.849 1.00 115.21 330 ARG A C 1
ATOM 1713 O O . ARG A 1 229 ? -46.170 -4.282 -8.425 1.00 118.47 330 ARG A O 1
ATOM 1721 N N . ARG A 1 230 ? -44.322 -3.223 -7.755 1.00 114.36 331 ARG A N 1
ATOM 1722 C CA . ARG A 1 230 ? -43.489 -4.277 -8.316 1.00 116.91 331 ARG A CA 1
ATOM 1723 C C . ARG A 1 230 ? -43.283 -5.421 -7.361 1.00 114.34 331 ARG A C 1
ATOM 1724 O O . ARG A 1 230 ? -43.677 -5.364 -6.218 1.00 111.66 331 ARG A O 1
ATOM 1732 N N . THR A 1 231 ? -42.616 -6.451 -7.844 1.00 114.76 332 THR A N 1
ATOM 1733 C CA . THR A 1 231 ? -42.429 -7.675 -7.099 1.00 112.77 332 THR A CA 1
ATOM 1734 C C . THR A 1 231 ? -40.973 -7.860 -6.741 1.00 104.29 332 THR A C 1
ATOM 1735 O O . THR A 1 231 ? -40.619 -8.770 -6.015 1.00 103.54 332 THR A O 1
ATOM 1739 N N . TYR A 1 232 ? -40.130 -7.003 -7.287 1.00 98.39 333 TYR A N 1
ATOM 1740 C CA . TYR A 1 232 ? -38.712 -7.086 -7.068 1.00 85.81 333 TYR A CA 1
ATOM 1741 C C . TYR A 1 232 ? -38.346 -5.782 -6.430 1.00 81.68 333 TYR A C 1
ATOM 1742 O O . TYR A 1 232 ? -39.174 -4.910 -6.317 1.00 85.89 333 TYR A O 1
ATOM 1751 N N . VAL A 1 233 ? -37.118 -5.639 -5.979 1.00 78.32 334 VAL A N 1
ATOM 1752 C CA . VAL A 1 233 ? -36.733 -4.402 -5.342 1.00 74.01 334 VAL A CA 1
ATOM 1753 C C . VAL A 1 233 ? -35.488 -3.852 -6.006 1.00 72.30 334 VAL A C 1
ATOM 1754 O O . VAL A 1 233 ? -34.571 -4.583 -6.299 1.00 73.49 334 VAL A O 1
ATOM 1758 N N . THR A 1 234 ? -35.456 -2.552 -6.227 1.00 73.57 335 THR A N 1
ATOM 1759 C CA . THR A 1 234 ? -34.385 -1.952 -6.994 1.00 74.24 335 THR A CA 1
ATOM 1760 C C . THR A 1 234 ? -33.561 -0.941 -6.260 1.00 74.01 335 THR A C 1
ATOM 1761 O O . THR A 1 234 ? -33.833 -0.575 -5.144 1.00 68.98 335 THR A O 1
ATOM 1765 N N . GLN A 1 235 ? -32.560 -0.459 -6.958 1.00 71.31 336 GLN A N 1
ATOM 1766 C CA . GLN A 1 235 ? -31.577 0.393 -6.365 1.00 67.31 336 GLN A CA 1
ATOM 1767 C C . GLN A 1 235 ? -32.222 1.677 -5.951 1.00 69.92 336 GLN A C 1
ATOM 1768 O O . GLN A 1 235 ? -31.909 2.220 -4.926 1.00 61.70 336 GLN A O 1
ATOM 1774 N N . GLU A 1 236 ? -33.170 2.125 -6.746 1.00 66.99 337 GLU A N 1
ATOM 1775 C CA . GLU A 1 236 ? -33.815 3.396 -6.513 1.00 71.73 337 GLU A CA 1
ATOM 1776 C C . GLU A 1 236 ? -34.596 3.355 -5.223 1.00 70.39 337 GLU A C 1
ATOM 1777 O O . GLU A 1 236 ? -34.598 4.283 -4.457 1.00 74.93 337 GLU A O 1
ATOM 1783 N N . ASP A 1 237 ? -35.256 2.248 -5.000 1.00 66.23 338 ASP A N 1
ATOM 1784 C CA . ASP A 1 237 ? -35.977 2.023 -3.749 1.00 65.01 338 ASP A CA 1
ATOM 1785 C C . ASP A 1 237 ? -35.029 2.189 -2.559 1.00 64.56 338 ASP A C 1
ATOM 1786 O O . ASP A 1 237 ? -35.369 2.839 -1.570 1.00 70.42 338 ASP A O 1
ATOM 1791 N N . PHE A 1 238 ? -33.832 1.611 -2.669 1.00 59.14 339 PHE A N 1
ATOM 1792 C CA . PHE A 1 238 ? -32.843 1.691 -1.593 1.00 55.24 339 PHE A CA 1
ATOM 1793 C C . PHE A 1 238 ? -32.283 3.097 -1.442 1.00 68.20 339 PHE A C 1
ATOM 1794 O O . PHE A 1 238 ? -32.067 3.557 -0.324 1.00 47.22 339 PHE A O 1
ATOM 1802 N N . LEU A 1 239 ? -32.057 3.781 -2.568 1.00 50.06 340 LEU A N 1
ATOM 1803 C CA . LEU A 1 239 ? -31.586 5.164 -2.537 1.00 69.30 340 LEU A CA 1
ATOM 1804 C C . LEU A 1 239 ? -32.555 6.072 -1.760 1.00 67.84 340 LEU A C 1
ATOM 1805 O O . LEU A 1 239 ? -32.118 6.987 -1.056 1.00 64.69 340 LEU A O 1
ATOM 1810 N N . LYS A 1 240 ? -33.858 5.822 -1.886 1.00 62.27 341 LYS A N 1
ATOM 1811 C CA . LYS A 1 240 ? -34.857 6.623 -1.162 1.00 63.94 341 LYS A CA 1
ATOM 1812 C C . LYS A 1 240 ? -35.099 6.112 0.256 1.00 59.99 341 LYS A C 1
ATOM 1813 O O . LYS A 1 240 ? -35.399 6.902 1.157 1.00 67.77 341 LYS A O 1
ATOM 1819 N N . ALA A 1 241 ? -34.969 4.803 0.464 1.00 58.77 342 ALA A N 1
ATOM 1820 C CA . ALA A 1 241 ? -35.026 4.261 1.826 1.00 58.17 342 ALA A CA 1
ATOM 1821 C C . ALA A 1 241 ? -33.855 4.802 2.644 1.00 60.24 342 ALA A C 1
ATOM 1822 O O . ALA A 1 241 ? -34.009 5.143 3.820 1.00 58.03 342 ALA A O 1
ATOM 1824 N N . VAL A 1 242 ? -32.683 4.885 2.021 1.00 53.29 343 VAL A N 1
ATOM 1825 C CA . VAL A 1 242 ? -31.536 5.492 2.685 1.00 56.63 343 VAL A CA 1
ATOM 1826 C C . VAL A 1 242 ? -31.856 6.951 3.013 1.00 69.74 343 VAL A C 1
ATOM 1827 O O . VAL A 1 242 ? -31.531 7.436 4.101 1.00 62.38 343 VAL A O 1
ATOM 1831 N N . ASP A 1 243 ? -32.527 7.639 2.089 1.00 67.87 344 ASP A N 1
ATOM 1832 C CA . ASP A 1 243 ? -32.872 9.037 2.319 1.00 70.00 344 ASP A CA 1
ATOM 1833 C C . ASP 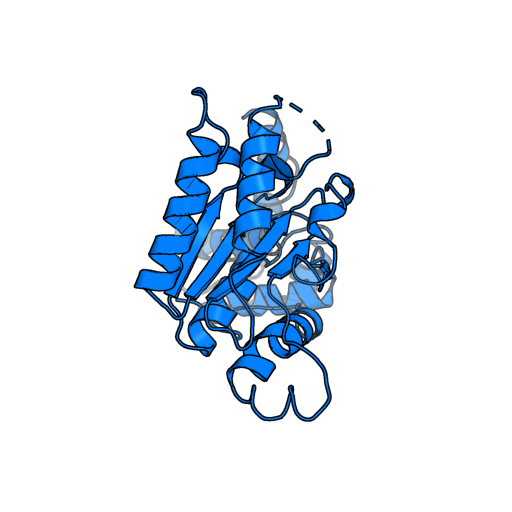A 1 243 ? -33.984 9.193 3.354 1.00 63.72 344 ASP A C 1
ATOM 1834 O O . ASP A 1 243 ? -34.036 10.203 4.047 1.00 62.12 344 ASP A O 1
ATOM 1839 N N . LYS A 1 244 ? -34.877 8.210 3.445 1.00 63.78 345 LYS A N 1
ATOM 1840 C CA . LYS A 1 244 ? -35.950 8.244 4.442 1.00 70.73 345 LYS A CA 1
ATOM 1841 C C . LYS A 1 244 ? -35.405 7.981 5.851 1.00 62.66 345 LYS A C 1
ATOM 1842 O O . LYS A 1 244 ? -35.488 8.839 6.728 1.00 69.70 345 LYS A O 1
ATOM 1848 N N . VAL A 1 245 ? -34.826 6.804 6.038 1.00 55.07 346 VAL A N 1
ATOM 1849 C CA . VAL A 1 245 ? -34.306 6.375 7.327 1.00 62.19 346 VAL A CA 1
ATOM 1850 C C . VAL A 1 245 ? -33.283 7.338 7.899 1.00 62.88 346 VAL A C 1
ATOM 1851 O O . VAL A 1 245 ? -33.381 7.750 9.043 1.00 68.81 346 VAL A O 1
ATOM 1855 N N . LEU A 1 246 ? -32.285 7.679 7.104 1.00 58.60 347 LEU A N 1
ATOM 1856 C CA . LEU A 1 246 ? -31.300 8.646 7.529 1.00 54.38 347 LEU A CA 1
ATOM 1857 C C . LEU A 1 246 ? -31.735 9.995 7.006 1.00 65.48 347 LEU A C 1
ATOM 1858 O O . LEU A 1 246 ? -32.727 10.096 6.294 1.00 72.36 347 LEU A O 1
ATOM 1863 N N . GLY A 1 247 ? -30.995 11.035 7.356 1.00 70.74 348 GLY A N 1
ATOM 1864 C CA . GLY A 1 247 ? -31.299 12.355 6.845 1.00 82.43 348 GLY A CA 1
ATOM 1865 C C . GLY A 1 247 ? -32.309 13.124 7.669 1.00 87.96 348 GLY A C 1
ATOM 1866 O O . GLY A 1 247 ? -33.152 12.547 8.348 1.00 82.44 348 GLY A O 1
ATOM 1867 N N . ASN A 1 248 ? -32.215 14.444 7.584 1.00 94.00 349 ASN A N 1
ATOM 1868 C CA . ASN A 1 248 ? -33.029 15.353 8.374 1.00 97.40 349 ASN A CA 1
ATOM 1869 C C . ASN A 1 248 ? -34.451 14.894 8.630 1.00 104.67 349 ASN A C 1
ATOM 1870 O O . ASN A 1 248 ? -34.859 14.761 9.779 1.00 104.78 349 ASN A O 1
ATOM 1875 N N . GLU A 1 249 ? -35.212 14.697 7.558 1.00 107.78 350 GLU A N 1
ATOM 1876 C CA . GLU A 1 249 ? -36.616 14.324 7.672 1.00 114.78 350 GLU A CA 1
ATOM 1877 C C . GLU A 1 249 ? -37.128 13.468 8.822 1.00 113.35 350 GLU A C 1
ATOM 1878 O O . GLU A 1 249 ? -38.115 13.807 9.475 1.00 108.54 350 GLU A O 1
ATOM 1884 N N . ARG A 1 250 ? -36.445 12.355 9.061 1.00 113.97 351 ARG A N 1
ATOM 1885 C CA . ARG A 1 250 ? -36.611 11.545 10.259 1.00 115.94 351 ARG A CA 1
ATOM 1886 C C . ARG A 1 250 ? -35.815 12.125 11.421 1.00 106.57 351 ARG A C 1
ATOM 1887 O O . ARG A 1 250 ? -36.081 11.827 12.580 1.00 103.29 351 ARG A O 1
ATOM 1895 N N . LYS A 1 251 ? -34.835 12.955 11.100 1.00 100.38 352 LYS A N 1
ATOM 1896 C CA . LYS A 1 251 ? -34.055 13.638 12.113 1.00 92.85 352 LYS A CA 1
ATOM 1897 C C . LYS A 1 251 ? -34.929 14.613 12.886 1.00 90.32 352 LYS A C 1
ATOM 1898 O O . LYS A 1 251 ? -35.038 14.529 14.104 1.00 87.13 352 LYS A O 1
ATOM 1904 N N . LEU A 1 252 ? -35.551 15.542 12.171 1.00 89.12 353 LEU A N 1
ATOM 1905 C CA . LEU A 1 252 ? -36.369 16.557 12.810 1.00 91.42 353 LEU A CA 1
ATOM 1906 C C . LEU A 1 252 ? -37.488 15.905 13.597 1.00 88.96 353 LEU A C 1
ATOM 1907 O O . LEU A 1 252 ? -37.861 16.365 14.668 1.00 86.91 353 LEU A O 1
ATOM 1912 N N . LEU A 1 253 ? -38.024 14.822 13.061 1.00 83.42 354 LEU A N 1
ATOM 1913 C CA . LEU A 1 253 ? -39.080 14.121 13.751 1.00 85.99 354 LEU A CA 1
ATOM 1914 C C . LEU A 1 253 ? -38.609 13.741 15.147 1.00 86.12 354 LEU A C 1
ATOM 1915 O O . LEU A 1 253 ? -39.306 13.966 16.127 1.00 85.13 354 LEU A O 1
ATOM 1920 N N . GLN A 1 254 ? -37.412 13.177 15.233 1.00 81.47 355 GLN A N 1
ATOM 1921 C CA . GLN A 1 254 ? -36.851 12.784 16.518 1.00 84.30 355 GLN A CA 1
ATOM 1922 C C . GLN A 1 254 ? -36.703 13.973 17.451 1.00 84.58 355 GLN A C 1
ATOM 1923 O O . GLN A 1 254 ? -36.969 13.872 18.638 1.00 79.33 355 GLN A O 1
ATOM 1929 N N . GLN A 1 255 ? -36.267 15.101 16.912 1.00 88.91 356 GLN A N 1
ATOM 1930 C CA . GLN A 1 255 ? -36.140 16.302 17.715 1.00 95.72 356 GLN A CA 1
ATOM 1931 C C . GLN A 1 255 ? -37.526 16.776 18.099 1.00 100.76 356 GLN A C 1
ATOM 1932 O O . GLN A 1 255 ? -37.686 17.638 18.954 1.00 99.08 356 GLN A O 1
ATOM 1938 N N . ILE A 1 256 ? -38.527 16.195 17.453 1.00 103.49 357 ILE A N 1
ATOM 1939 C CA . ILE A 1 256 ? -39.899 16.641 17.597 1.00 107.89 357 ILE A CA 1
ATOM 1940 C C . ILE A 1 256 ? -40.707 15.734 18.508 1.00 108.59 357 ILE A C 1
ATOM 1941 O O . ILE A 1 256 ? -41.702 16.152 19.089 1.00 117.86 357 ILE A O 1
ATOM 1946 N N . THR A 1 257 ? -40.277 14.490 18.636 1.00 99.36 358 THR A N 1
ATOM 1947 C CA . THR A 1 257 ? -40.997 13.537 19.454 1.00 96.68 358 THR A CA 1
ATOM 1948 C C . THR A 1 257 ? -40.047 12.781 20.364 1.00 90.62 358 THR A C 1
ATOM 1949 O O . THR A 1 257 ? -40.053 12.972 21.573 1.00 93.61 358 THR A O 1
#

B-factor: mean 68.87, std 24.81, range [20.0, 179.64]

Radius of gyration: 20.44 Å; Cα contacts (8 Å, |Δi|>4): 429; chains: 1; bounding box: 40×47×58 Å

Organism: Pyrococcus horikoshii (strain ATCC 700860 / DSM 12428 / JCM 9974 / NBRC 100139 / OT-3) (NCBI:txid70601)

Nearest PDB structures (foldseek):
  5eqt-assembly1_A  TM=1.004E+00  e=2.400E-52  Pyrococcus horikoshii
  5ubv-assembly2_B  TM=9.116E-01  e=1.286E-26  Thermothelomyces thermophilus ATCC 42464
  2r65-assembly4_D  TM=9.178E-01  e=4.144E-24  Helicobacter pylori
  2dhr-assembly1_D  TM=9.045E-01  e=7.247E-24  Thermus thermophilus
  1iy2-assembly1_A  TM=8.600E-01  e=4.144E-24  Thermus thermophilus

Foldseek 3Di:
DAAPLLAFQCVVLLVLVCVQPVVCLVVVVVQVVPPHFRAFEAEEEEDPQAQQVRSLVNSCVVVVFAEAEDELQVLDDPDAPRSLVVLVVVVVVCVVRKQYEYEYEAVCSQFFVVCSSVVSVVSNLVSLVVQDPVHIYHYYYYHHDPVRGDCSCDPGSHHPHYGYRYARALRRLLGLLCSLCVPAAADADDVSVVSVLQPPDHSVLSNQLSVQQCVVVVVVPDRHGHHVSSVVSSPCSDDCNVVVVVVVD

InterPro domains:
  IPR003593 AAA+ ATPase domain [SM00382] (173-312)
  IPR003959 ATPase, AAA-type, core [PF00004] (177-310)
  IPR003960 ATPase, AAA-type, conserved site [PS00674] (280-298)
  IPR012340 Nucleic acid-binding, OB-fold [G3DSA:2.40.50.140] (63-129)
  IPR023501 Proteasome-activating nucleotidase PAN [MF_00553] (4-398)
  IPR023501 Proteasome-activating nucleotidase PAN [NF003069] (16-385)
  IPR027417 P-loop containing nucleoside triphosphate hydrolase [G3DSA:3.40.50.300] (130-310)
  IPR027417 P-loop containing nucleoside triphosphate hydrolase [SSF52540] (135-387)
  IPR032501 Proteasomal ATPase, second OB domain [PF16450] (65-119)
  IPR041569 AAA ATPase, AAA+ lid domain [PF17862] (332-374)
  IPR050221 26S Proteasome Regulatory ATPase [PTHR23073] (23-384)